Protein AF-A0A7C4RH72-F1 (afdb_monomer_lite)

Secondary structure (DSSP, 8-state):
--PPPGGGHHHHHHHHHHHHHHHHTT--GGGS--EE--HHHHHHHTT-TTEEEETTTTEEEE-TTSPPPHHHHTSHHHHHHHHHHHHHHHHHHHHHHTT-HHHHHHHHHHHHHHHHHHTTTGGG-SSTT---HHHHHHHTSTTHHHHHHHHHHHHHHHHHHHHH--TTTHHHHHHHHTT-TTS-HHHHHHHHHHHHHHS-HHHHHHHHHH-HHHHHHHHHHHHHHHHHHHTT---HHHHHHHHHHHHHHHHHHTTS-HHHHHHHHHHHHHHHHHHHHTSS----GGGTS----

Foldseek 3Di:
DDDDDPVCVVVQLQLLVQQLVCVLVVHDSVPTRKDAADPVVVVVCVPPPQKDADPVRRIIHGNLVDDDDPVLCPDPSVVSSVLLSLLVVLLVVLLVVLVPVVVLVVQLLQLLLLLQLVLVCLQQAQDVPHGPPVCVVVCPDPPNSVLSSVLSNVLSVVLCCLQPVCVPVCVVVVVVPPPDPPDDVVVSVVVNVCCVPPACSVVVSVVCSVVVLLSSLSSNLSSVVVSCVVSVNDDPSSNVSSSLSSLCSSQVSVVHDSVVSVVCLVCVQVVQCVSQVVDPTHGRCCSRSDGPD

Sequence (293 aa):
MQCIPEDLSDLVFEMLRTFVRDIEARKPPLKAGWVPLNEDYVKKLRSINFCEVDYENMNGRINYRSCMPEELLLTDEGRIFSEILRSIETVQQIEALKNNDHEYLEAVMAGLDEMFKNARLSFWEMKEGSIPEKLHNFVLRPRWNIIAEKISHSLILNLSKSIWSMDGILQKYEEAEANDKSIDFDLLRFVIHEIEESFQWRKIIGFFKSNKDLLEALGLAWYVNQKIIDKGIEYLGAKLLIFEAAMKVVAERNGETTDSLRDKLASLSENLDKLVFEEKWGVNWNDVFCLPY

pLDDT: mean 83.2, std 13.95, range [49.38, 97.44]

Structure (mmCIF, N/CA/C/O backbone):
data_AF-A0A7C4RH72-F1
#
_entry.id   AF-A0A7C4RH72-F1
#
loop_
_atom_site.group_PDB
_atom_site.id
_atom_site.type_symbol
_atom_site.label_atom_id
_atom_site.label_alt_id
_atom_site.label_comp_id
_atom_site.label_asym_id
_atom_site.label_entity_id
_atom_site.label_seq_id
_atom_site.pdbx_PDB_ins_code
_atom_site.Cartn_x
_atom_site.Cartn_y
_atom_site.Cartn_z
_atom_site.occupancy
_atom_site.B_iso_or_equiv
_atom_site.auth_seq_id
_atom_site.auth_comp_id
_atom_site.auth_asym_id
_atom_site.auth_atom_id
_atom_site.pdbx_PDB_model_num
ATOM 1 N N . MET A 1 1 ? -0.770 -6.712 -35.507 1.00 50.28 1 MET A N 1
ATOM 2 C CA . MET A 1 1 ? -0.055 -7.385 -34.405 1.00 50.28 1 MET A CA 1
ATOM 3 C C . MET A 1 1 ? 1.423 -7.374 -34.735 1.00 50.28 1 MET A C 1
ATOM 5 O O . MET A 1 1 ? 1.762 -7.736 -35.853 1.00 50.28 1 MET A O 1
ATOM 9 N N . GLN A 1 2 ? 2.266 -6.867 -33.834 1.00 60.69 2 GLN A N 1
ATOM 10 C CA . GLN A 1 2 ? 3.726 -6.939 -33.956 1.00 60.69 2 GLN A CA 1
ATOM 11 C C . GLN A 1 2 ? 4.211 -8.047 -33.016 1.00 60.69 2 GLN A C 1
ATOM 13 O O . GLN A 1 2 ? 4.046 -7.909 -31.807 1.00 60.69 2 GLN A O 1
ATOM 18 N N . CYS A 1 3 ? 4.759 -9.125 -33.574 1.00 64.19 3 CYS A N 1
ATOM 19 C CA . CYS A 1 3 ? 5.474 -10.163 -32.827 1.00 64.19 3 CYS A CA 1
ATOM 20 C C . CYS A 1 3 ? 6.924 -9.716 -32.602 1.00 64.19 3 CYS A C 1
ATOM 22 O O . CYS A 1 3 ? 7.444 -8.897 -33.372 1.00 64.19 3 CYS A O 1
ATOM 24 N N . ILE A 1 4 ? 7.592 -10.253 -31.580 1.00 73.56 4 ILE A N 1
ATOM 25 C CA . ILE A 1 4 ? 9.035 -10.033 -31.423 1.00 73.56 4 ILE A CA 1
ATOM 26 C C . ILE A 1 4 ? 9.772 -10.878 -32.468 1.00 73.56 4 ILE A C 1
ATOM 28 O O . ILE A 1 4 ? 9.504 -12.076 -32.562 1.00 73.56 4 ILE A O 1
ATOM 32 N N . PRO A 1 5 ? 10.721 -10.311 -33.225 1.00 79.38 5 PRO A N 1
ATOM 33 C CA . PRO A 1 5 ? 11.672 -11.117 -33.979 1.00 79.38 5 PRO A CA 1
ATOM 34 C C . PRO A 1 5 ? 12.457 -12.045 -33.038 1.00 79.38 5 PRO A C 1
ATOM 36 O O . PRO A 1 5 ? 12.965 -11.584 -32.017 1.00 79.38 5 PRO A O 1
ATOM 39 N N . GLU A 1 6 ? 12.569 -13.335 -33.374 1.00 78.94 6 GLU A N 1
ATOM 40 C CA . GLU A 1 6 ? 13.258 -14.337 -32.535 1.00 78.94 6 GLU A CA 1
ATOM 41 C C . GLU A 1 6 ? 14.704 -13.935 -32.202 1.00 78.94 6 GLU A C 1
ATOM 43 O O . GLU A 1 6 ? 15.195 -14.188 -31.106 1.00 78.94 6 GLU A O 1
ATOM 48 N N . ASP A 1 7 ? 15.378 -13.243 -33.123 1.00 83.50 7 ASP A N 1
ATOM 49 C CA . ASP A 1 7 ? 16.749 -12.759 -32.957 1.00 83.50 7 ASP A CA 1
ATOM 50 C C . ASP A 1 7 ? 16.880 -11.554 -32.008 1.00 83.50 7 ASP A C 1
ATOM 52 O O . ASP A 1 7 ? 17.994 -11.122 -31.711 1.00 83.50 7 ASP A O 1
ATOM 56 N N . LEU A 1 8 ? 15.760 -11.006 -31.526 1.00 87.81 8 LEU A N 1
ATOM 57 C CA . LEU A 1 8 ? 15.705 -9.903 -30.564 1.00 87.81 8 LEU A CA 1
ATOM 58 C C . LEU A 1 8 ? 15.107 -10.308 -29.215 1.00 87.81 8 LEU A C 1
ATOM 60 O O . LEU A 1 8 ? 15.129 -9.497 -28.288 1.00 87.81 8 LEU A O 1
ATOM 64 N N . SER A 1 9 ? 14.581 -11.528 -29.081 1.00 88.12 9 SER A N 1
ATOM 65 C CA . SER A 1 9 ? 13.893 -11.977 -27.867 1.00 88.12 9 SER A CA 1
ATOM 66 C C . SER A 1 9 ? 14.769 -11.863 -26.618 1.00 88.12 9 SER A C 1
ATOM 68 O O . SER A 1 9 ? 14.336 -11.273 -25.630 1.00 88.12 9 SER A O 1
ATOM 70 N N . ASP A 1 10 ? 16.019 -12.331 -26.679 1.00 90.81 10 ASP A N 1
ATOM 71 C CA . ASP A 1 10 ? 16.947 -12.269 -25.540 1.00 90.81 10 ASP A CA 1
ATOM 72 C C . ASP A 1 10 ? 17.223 -10.829 -25.097 1.00 90.81 10 ASP A C 1
ATOM 74 O O . ASP A 1 10 ? 17.187 -10.519 -23.905 1.00 90.81 10 ASP A O 1
ATOM 78 N N . LEU A 1 11 ? 17.431 -9.931 -26.061 1.00 93.69 11 LEU A N 1
ATOM 79 C CA . LEU A 1 11 ? 17.668 -8.516 -25.796 1.00 93.69 11 LEU A CA 1
ATOM 80 C C . LEU A 1 11 ? 16.434 -7.850 -25.175 1.00 93.69 11 LEU A C 1
ATOM 82 O O . LEU A 1 11 ? 16.550 -7.087 -24.219 1.00 93.69 11 LEU A O 1
ATOM 86 N N . VAL A 1 12 ? 15.241 -8.143 -25.695 1.00 92.88 12 VAL A N 1
ATOM 87 C CA . VAL A 1 12 ? 13.981 -7.616 -25.154 1.00 92.88 12 VAL A CA 1
ATOM 88 C C . VAL A 1 12 ? 13.768 -8.096 -23.717 1.00 92.88 12 VAL A C 1
ATOM 90 O O . VAL A 1 12 ? 13.422 -7.289 -22.851 1.00 92.88 12 VAL A O 1
ATOM 93 N N . PHE A 1 13 ? 14.031 -9.372 -23.423 1.00 94.19 13 PHE A N 1
ATOM 94 C CA . PHE A 1 13 ? 13.965 -9.889 -22.055 1.00 94.19 13 PHE A CA 1
ATOM 95 C C . PHE A 1 13 ? 15.018 -9.254 -21.141 1.00 94.19 13 PHE A C 1
ATOM 97 O O . PHE A 1 13 ? 14.711 -8.930 -19.993 1.00 94.19 13 PHE A O 1
ATOM 104 N N . GLU A 1 14 ? 16.234 -9.007 -21.630 1.00 95.38 14 GLU A N 1
ATOM 105 C CA . GLU A 1 14 ? 17.259 -8.276 -20.879 1.00 95.38 14 GLU A CA 1
ATOM 106 C C . GLU A 1 14 ? 16.813 -6.846 -20.541 1.00 95.38 14 GLU A C 1
ATOM 108 O O . GLU A 1 14 ? 16.975 -6.405 -19.398 1.00 95.38 14 GLU A O 1
ATOM 113 N N . MET A 1 15 ? 16.199 -6.135 -21.491 1.00 95.88 15 MET A N 1
ATOM 114 C CA . MET A 1 15 ? 15.658 -4.791 -21.267 1.00 95.88 15 MET A CA 1
ATOM 115 C C . MET A 1 15 ? 14.529 -4.791 -20.233 1.00 95.88 15 MET A C 1
ATOM 117 O O . MET A 1 15 ? 14.518 -3.936 -19.345 1.00 95.88 15 MET A O 1
ATOM 121 N N . LEU A 1 16 ? 13.608 -5.760 -20.303 1.00 95.69 16 LEU A N 1
ATOM 122 C CA . LEU A 1 16 ? 12.537 -5.924 -19.314 1.00 95.69 16 LEU A CA 1
ATOM 123 C C . LEU A 1 16 ? 13.106 -6.161 -17.912 1.00 95.69 16 LEU A C 1
ATOM 125 O O . LEU A 1 16 ? 12.785 -5.420 -16.981 1.00 95.69 16 LEU A O 1
ATOM 129 N N . ARG A 1 17 ? 14.007 -7.141 -17.763 1.00 96.12 17 ARG A N 1
ATOM 130 C CA . ARG A 1 17 ? 14.652 -7.462 -16.478 1.00 96.12 17 ARG A CA 1
ATOM 131 C C . ARG A 1 17 ? 15.454 -6.281 -15.933 1.00 96.12 17 ARG A C 1
ATOM 133 O O . ARG A 1 17 ? 15.407 -6.005 -14.736 1.00 96.12 17 ARG A O 1
ATOM 140 N N . THR A 1 18 ? 16.166 -5.562 -16.800 1.00 97.25 18 THR A N 1
ATOM 141 C CA . THR A 1 18 ? 16.925 -4.366 -16.410 1.00 97.25 18 THR A CA 1
ATOM 142 C C . THR A 1 18 ? 16.002 -3.263 -15.912 1.00 97.25 18 THR A C 1
ATOM 144 O O . THR A 1 18 ? 16.318 -2.642 -14.898 1.00 97.25 18 THR A O 1
ATOM 147 N N . PHE A 1 19 ? 14.852 -3.045 -16.558 1.00 96.69 19 PHE A N 1
ATOM 148 C CA . PHE A 1 19 ? 13.872 -2.069 -16.086 1.00 96.69 19 PHE A CA 1
ATOM 149 C C . PHE A 1 19 ? 13.350 -2.439 -14.697 1.00 96.69 19 PHE A C 1
ATOM 151 O O . PHE A 1 19 ? 13.407 -1.607 -13.797 1.00 96.69 19 PHE A O 1
ATOM 158 N N . VAL A 1 20 ? 12.919 -3.690 -14.500 1.00 96.38 20 VAL A N 1
ATOM 159 C CA . VAL A 1 20 ? 12.435 -4.187 -13.199 1.00 96.38 20 VAL A CA 1
ATOM 160 C C . VAL A 1 20 ? 13.486 -3.957 -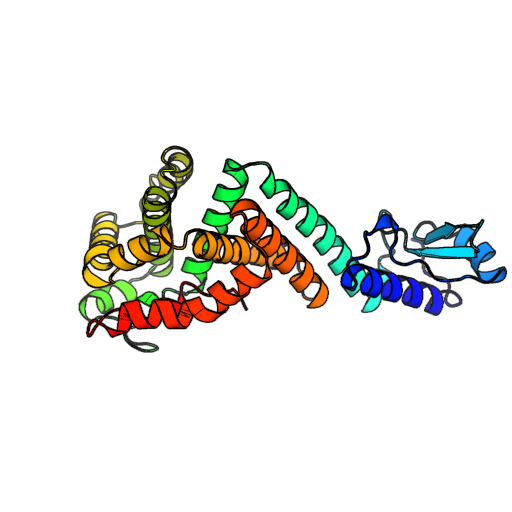12.110 1.00 96.38 20 VAL A C 1
ATOM 162 O O . VAL A 1 20 ? 13.212 -3.261 -11.135 1.00 96.38 20 VAL A O 1
ATOM 165 N N . ARG A 1 21 ? 14.719 -4.433 -12.326 1.00 96.69 21 ARG A N 1
ATOM 166 C CA . ARG A 1 21 ? 15.832 -4.275 -11.376 1.00 96.69 21 ARG A CA 1
ATOM 167 C C . ARG A 1 21 ? 16.114 -2.811 -11.041 1.00 96.69 21 ARG A C 1
ATOM 169 O O . ARG A 1 21 ? 16.401 -2.476 -9.896 1.00 96.69 21 ARG A O 1
ATOM 176 N N . ASP A 1 22 ? 16.081 -1.935 -12.039 1.00 97.31 22 ASP A N 1
ATOM 177 C CA . ASP A 1 22 ? 16.341 -0.510 -11.848 1.00 97.31 22 ASP A CA 1
ATOM 178 C C . ASP A 1 22 ? 15.256 0.169 -11.004 1.00 97.31 22 ASP A C 1
ATOM 180 O O . ASP A 1 22 ? 15.583 0.989 -10.141 1.00 97.31 22 ASP A O 1
ATOM 184 N N . ILE A 1 23 ? 13.986 -0.177 -11.226 1.00 96.38 23 ILE A N 1
ATOM 185 C CA . ILE A 1 23 ? 12.867 0.333 -10.426 1.00 96.38 23 ILE A CA 1
ATOM 186 C C . ILE A 1 23 ? 12.954 -0.175 -8.983 1.00 96.38 23 ILE A C 1
ATOM 188 O O . ILE A 1 23 ? 12.805 0.617 -8.055 1.00 96.38 23 ILE A O 1
ATOM 192 N N . GLU A 1 24 ? 13.262 -1.456 -8.775 1.00 93.00 24 GLU A N 1
ATOM 193 C CA . GLU A 1 24 ? 13.483 -2.023 -7.436 1.00 93.00 24 GLU A CA 1
ATOM 194 C C . GLU A 1 24 ? 14.666 -1.363 -6.715 1.00 93.00 24 GLU A C 1
ATOM 196 O O . GLU A 1 24 ? 14.620 -1.124 -5.510 1.00 93.00 24 GLU A O 1
ATOM 201 N N . ALA A 1 25 ? 15.693 -0.955 -7.465 1.00 93.06 25 ALA A N 1
ATOM 202 C CA . ALA A 1 25 ? 16.797 -0.132 -6.973 1.00 93.06 25 ALA A CA 1
ATOM 203 C C . ALA A 1 25 ? 16.429 1.358 -6.790 1.00 93.06 25 ALA A C 1
ATOM 205 O O . ALA A 1 25 ? 17.314 2.202 -6.623 1.00 93.06 25 ALA A O 1
ATOM 206 N N . ARG A 1 26 ? 15.133 1.698 -6.821 1.00 90.88 26 ARG A N 1
ATOM 207 C CA . ARG A 1 26 ? 14.564 3.042 -6.633 1.00 90.88 26 ARG A CA 1
ATOM 208 C C . ARG A 1 26 ? 14.998 4.070 -7.678 1.00 90.88 26 ARG A C 1
ATOM 210 O O . ARG A 1 26 ? 14.942 5.278 -7.426 1.00 90.88 26 ARG A O 1
ATOM 217 N N . LYS A 1 27 ? 15.418 3.638 -8.872 1.00 94.62 27 LYS A N 1
ATOM 218 C CA . LYS A 1 27 ? 15.625 4.579 -9.979 1.00 94.62 27 LYS A CA 1
ATOM 219 C C . LYS A 1 27 ? 14.267 5.078 -10.483 1.00 94.62 27 LYS A C 1
ATOM 221 O O . LYS A 1 27 ? 13.320 4.301 -10.576 1.00 94.62 27 LYS A O 1
ATOM 226 N N . PRO A 1 28 ? 14.152 6.363 -10.862 1.00 91.75 28 PRO A N 1
ATOM 227 C CA . PRO A 1 28 ? 12.924 6.861 -11.463 1.00 91.75 28 PRO A CA 1
ATOM 228 C C . PRO A 1 28 ? 12.686 6.183 -12.827 1.00 91.75 28 PRO A C 1
ATOM 230 O O . PRO A 1 28 ? 13.662 5.954 -13.549 1.00 91.75 28 PRO A O 1
ATOM 233 N N . PRO A 1 29 ? 11.425 5.962 -13.252 1.00 92.12 29 PRO A N 1
ATOM 234 C CA . PRO A 1 29 ? 11.106 5.274 -14.511 1.00 92.12 29 PRO A CA 1
ATOM 235 C C . PRO A 1 29 ? 11.797 5.862 -15.745 1.00 92.12 29 PRO A C 1
ATOM 237 O O . PRO A 1 29 ? 12.254 5.138 -16.622 1.00 92.12 29 PRO A O 1
ATOM 240 N N . LEU A 1 30 ? 11.973 7.186 -15.774 1.00 92.12 30 LEU A N 1
ATOM 241 C CA . LEU A 1 30 ? 12.672 7.886 -16.855 1.00 92.12 30 LEU A CA 1
ATOM 242 C C . LEU A 1 30 ? 14.148 7.482 -17.005 1.00 92.12 30 LEU A C 1
ATOM 244 O O . LEU A 1 30 ? 14.697 7.634 -18.094 1.00 92.12 30 LEU A O 1
ATOM 248 N N . LYS A 1 31 ? 14.785 6.960 -15.953 1.00 92.50 31 LYS A N 1
ATOM 249 C CA . LYS A 1 31 ? 16.193 6.528 -15.943 1.00 92.50 31 LYS A CA 1
ATOM 250 C C . LYS A 1 31 ? 16.364 5.005 -15.902 1.00 92.50 31 LYS A C 1
ATOM 252 O O . LYS A 1 31 ? 17.501 4.546 -15.872 1.00 92.50 31 LYS A O 1
ATOM 257 N N . ALA A 1 32 ? 15.275 4.242 -15.865 1.00 94.69 32 ALA A N 1
ATOM 258 C CA . ALA A 1 32 ? 15.306 2.791 -15.732 1.00 94.69 32 ALA A CA 1
ATOM 259 C C . ALA A 1 32 ? 15.342 2.084 -17.096 1.00 94.69 32 ALA A C 1
ATOM 261 O O . ALA A 1 32 ? 14.799 2.591 -18.084 1.00 94.69 32 ALA A O 1
ATOM 262 N N . GLY A 1 33 ? 15.943 0.892 -17.121 1.00 94.38 33 GLY A N 1
ATOM 263 C CA . GLY A 1 33 ? 15.794 -0.076 -18.212 1.00 94.38 33 GLY A CA 1
ATOM 264 C C . GLY A 1 33 ? 16.737 0.092 -19.396 1.00 94.38 33 GLY A C 1
ATOM 265 O O . GLY A 1 33 ? 16.555 -0.598 -20.393 1.00 94.38 33 GLY A O 1
ATOM 266 N N . TRP A 1 34 ? 17.718 0.990 -19.309 1.00 95.94 34 TRP A N 1
ATOM 267 C CA . TRP A 1 34 ? 18.676 1.230 -20.388 1.00 95.94 34 TRP A CA 1
ATOM 268 C C . TRP A 1 34 ? 19.738 0.126 -20.454 1.00 95.94 34 TRP A C 1
ATOM 270 O O . TRP A 1 34 ? 20.468 -0.098 -19.489 1.00 95.94 34 TRP A O 1
ATOM 280 N N . VAL A 1 35 ? 19.833 -0.528 -21.612 1.00 96.12 35 VAL A N 1
ATOM 281 C CA . VAL A 1 35 ? 20.780 -1.607 -21.923 1.00 96.12 35 VAL A CA 1
ATOM 282 C C . VAL A 1 35 ? 21.671 -1.185 -23.101 1.00 96.12 35 VAL A C 1
ATOM 284 O O . VAL A 1 35 ? 21.137 -0.670 -24.088 1.00 96.12 35 VAL A O 1
ATOM 287 N N . PRO A 1 36 ? 22.998 -1.401 -23.039 1.00 94.94 36 PRO A N 1
ATOM 288 C CA . PRO A 1 36 ? 23.904 -1.136 -24.156 1.00 94.94 36 PRO A CA 1
ATOM 289 C C . PRO A 1 36 ? 23.570 -1.949 -25.408 1.00 94.94 36 PRO A C 1
ATOM 291 O O . PRO A 1 36 ? 23.288 -3.143 -25.335 1.00 94.94 36 PRO A O 1
ATOM 294 N N . LEU A 1 37 ? 23.657 -1.310 -26.572 1.00 93.00 37 LEU A N 1
ATOM 295 C CA . LEU A 1 37 ? 23.366 -1.899 -27.875 1.00 93.00 37 LEU A CA 1
ATOM 296 C C . LEU A 1 37 ? 24.596 -1.918 -28.779 1.00 93.00 37 LEU A C 1
ATOM 298 O O . LEU A 1 37 ? 25.437 -1.021 -28.756 1.00 93.00 37 LEU A O 1
ATOM 302 N N . ASN A 1 38 ? 24.650 -2.918 -29.658 1.00 90.56 38 ASN A N 1
ATOM 303 C CA . ASN A 1 38 ? 25.539 -2.904 -30.816 1.00 90.56 38 ASN A CA 1
ATOM 304 C C . ASN A 1 38 ? 24.836 -2.265 -32.035 1.00 90.56 38 ASN A C 1
ATOM 306 O O . ASN A 1 38 ? 23.622 -2.045 -32.037 1.00 90.56 38 ASN A O 1
ATOM 310 N N . GLU A 1 39 ? 25.596 -1.981 -33.096 1.00 87.31 39 GLU A N 1
ATOM 311 C CA . GLU A 1 39 ? 25.058 -1.345 -34.310 1.00 87.31 39 GLU A CA 1
ATOM 312 C C . GLU A 1 39 ? 23.950 -2.156 -35.003 1.00 87.31 39 GLU A C 1
ATOM 314 O O . GLU A 1 39 ? 23.076 -1.572 -35.648 1.00 87.31 39 GLU A O 1
ATOM 319 N N . ASP A 1 40 ? 23.979 -3.487 -34.891 1.00 88.75 40 ASP A N 1
ATOM 320 C CA . ASP A 1 40 ? 22.970 -4.366 -35.490 1.00 88.75 40 ASP A CA 1
ATOM 321 C C . ASP A 1 40 ? 21.626 -4.233 -34.757 1.00 88.75 40 ASP A C 1
ATOM 323 O O . ASP A 1 40 ? 20.591 -3.979 -35.376 1.00 88.75 40 ASP A O 1
ATOM 327 N N . TYR A 1 41 ? 21.648 -4.272 -33.424 1.00 89.69 41 TYR A N 1
ATOM 328 C CA . TYR A 1 41 ? 20.460 -4.093 -32.596 1.00 89.69 41 TYR A CA 1
ATOM 329 C C . TYR A 1 41 ? 19.852 -2.699 -32.728 1.00 89.69 41 TYR A C 1
ATOM 331 O O . TYR A 1 41 ? 18.632 -2.588 -32.819 1.00 89.69 41 TYR A O 1
ATOM 339 N N . VAL A 1 42 ? 20.660 -1.638 -32.832 1.00 87.69 42 VAL A N 1
ATOM 340 C CA . VAL A 1 42 ? 20.143 -0.278 -33.082 1.00 87.69 42 VAL A CA 1
ATOM 341 C C . VAL A 1 42 ? 19.337 -0.221 -34.384 1.00 87.69 42 VAL A C 1
ATOM 343 O O . VAL A 1 42 ? 18.249 0.359 -34.421 1.00 87.69 42 VAL A O 1
ATOM 346 N N . LYS A 1 43 ? 19.831 -0.852 -35.458 1.00 85.81 43 LYS A N 1
ATOM 347 C CA . LYS A 1 43 ? 19.121 -0.897 -36.746 1.00 85.81 43 LYS A CA 1
ATOM 348 C C . LYS A 1 43 ? 17.814 -1.680 -36.645 1.00 85.81 43 LYS A C 1
ATOM 350 O O . LYS A 1 43 ? 16.808 -1.231 -37.191 1.00 85.81 43 LYS A O 1
ATOM 355 N N . LYS A 1 44 ? 17.822 -2.813 -35.941 1.00 86.19 44 LYS A N 1
ATOM 356 C CA . LYS A 1 44 ? 16.660 -3.701 -35.786 1.00 86.19 44 LYS A CA 1
ATOM 357 C C . LYS A 1 44 ? 15.573 -3.117 -34.874 1.00 86.19 44 LYS A C 1
ATOM 359 O O . LYS A 1 44 ? 14.390 -3.170 -35.208 1.00 86.19 44 LYS A O 1
ATOM 364 N N . LEU A 1 45 ? 15.958 -2.489 -33.764 1.00 86.88 45 LEU A N 1
ATOM 365 C CA . LEU A 1 45 ? 15.026 -1.865 -32.818 1.00 86.88 45 LEU A CA 1
ATOM 366 C C . LEU A 1 45 ? 14.339 -0.621 -33.390 1.00 86.88 45 LEU A C 1
ATOM 368 O O . LEU A 1 45 ? 13.240 -0.285 -32.960 1.00 86.88 45 LEU A O 1
ATOM 372 N N . ARG A 1 46 ? 14.919 0.027 -34.411 1.00 80.75 46 ARG A N 1
ATOM 373 C CA . ARG A 1 46 ? 14.316 1.192 -35.083 1.00 80.75 46 ARG A CA 1
ATOM 374 C C . ARG A 1 46 ? 12.911 0.918 -35.637 1.00 80.75 46 ARG A C 1
ATOM 376 O O . ARG A 1 46 ? 12.113 1.844 -35.745 1.00 80.75 46 ARG A O 1
ATOM 383 N N . SER A 1 47 ? 12.613 -0.327 -36.008 1.00 81.00 47 SER A N 1
ATOM 384 C CA . SER A 1 47 ? 11.297 -0.742 -36.517 1.00 81.00 47 SER A CA 1
ATOM 385 C C . SER A 1 47 ? 10.310 -1.207 -35.437 1.00 81.00 47 SER A C 1
ATOM 387 O O . SER A 1 47 ? 9.187 -1.592 -35.769 1.00 81.00 47 SER A O 1
ATOM 389 N N . ILE A 1 48 ? 10.704 -1.189 -34.160 1.00 84.94 48 ILE A N 1
ATOM 390 C CA . ILE A 1 48 ? 9.923 -1.736 -33.049 1.00 84.94 48 ILE A CA 1
ATOM 391 C C . ILE A 1 48 ? 9.360 -0.599 -32.199 1.00 84.94 48 ILE A C 1
ATOM 393 O O . ILE A 1 48 ? 10.086 0.122 -31.523 1.00 84.94 48 ILE A O 1
ATOM 397 N N . ASN A 1 49 ? 8.034 -0.463 -32.206 1.00 84.12 49 ASN A N 1
ATOM 398 C CA . ASN A 1 49 ? 7.350 0.682 -31.598 1.00 84.12 49 ASN A CA 1
ATOM 399 C C . ASN A 1 49 ? 7.324 0.656 -30.063 1.00 84.12 49 ASN A C 1
ATOM 401 O O . ASN A 1 49 ? 7.095 1.693 -29.441 1.00 84.12 49 ASN A O 1
ATOM 405 N N . PHE A 1 50 ? 7.536 -0.513 -29.454 1.00 87.38 50 PHE A N 1
ATOM 406 C CA . PHE A 1 50 ? 7.553 -0.664 -27.999 1.00 87.38 50 PHE A CA 1
ATOM 407 C C . PHE A 1 50 ? 8.954 -0.536 -27.387 1.00 87.38 50 PHE A C 1
ATOM 409 O O . PHE A 1 50 ? 9.122 -0.709 -26.182 1.00 87.38 50 PHE A O 1
ATOM 416 N N . CYS A 1 51 ? 9.959 -0.197 -28.195 1.00 90.50 51 CYS A N 1
ATOM 417 C CA . CYS A 1 51 ? 11.317 0.073 -27.743 1.00 90.50 51 CYS A CA 1
ATOM 418 C C . CYS A 1 51 ? 11.664 1.551 -27.940 1.00 90.50 51 CYS A C 1
ATOM 420 O O . CYS A 1 51 ? 11.192 2.213 -28.862 1.00 90.50 51 CYS A O 1
ATOM 422 N N . GLU A 1 52 ? 12.512 2.067 -27.061 1.00 92.50 52 GLU A N 1
ATOM 423 C CA . GLU A 1 52 ? 13.120 3.389 -27.166 1.00 92.50 52 GLU A CA 1
ATOM 424 C C . GLU A 1 52 ? 14.630 3.213 -27.321 1.00 92.50 52 GLU A C 1
ATOM 426 O O . GLU A 1 52 ? 15.229 2.375 -26.644 1.00 92.50 52 GLU A O 1
ATOM 431 N N . VAL A 1 53 ? 15.239 3.990 -28.218 1.00 92.50 53 VAL A N 1
ATOM 432 C CA . VAL A 1 53 ? 16.676 3.935 -28.500 1.00 92.50 53 VAL A CA 1
ATOM 433 C C . VAL A 1 53 ? 17.279 5.318 -28.302 1.00 92.50 53 VAL A C 1
ATOM 435 O O . VAL A 1 53 ? 16.838 6.291 -28.914 1.00 92.50 53 VAL A O 1
ATOM 438 N N . ASP A 1 54 ? 18.308 5.381 -27.468 1.00 91.81 54 ASP A N 1
ATOM 439 C CA . ASP A 1 54 ? 19.209 6.516 -27.344 1.00 91.81 54 ASP A CA 1
ATOM 440 C C . ASP A 1 54 ? 20.383 6.305 -28.309 1.00 91.81 54 ASP A C 1
ATOM 442 O O . ASP A 1 54 ? 21.293 5.511 -28.056 1.00 91.81 54 ASP A O 1
ATOM 446 N N . TYR A 1 55 ? 20.331 7.001 -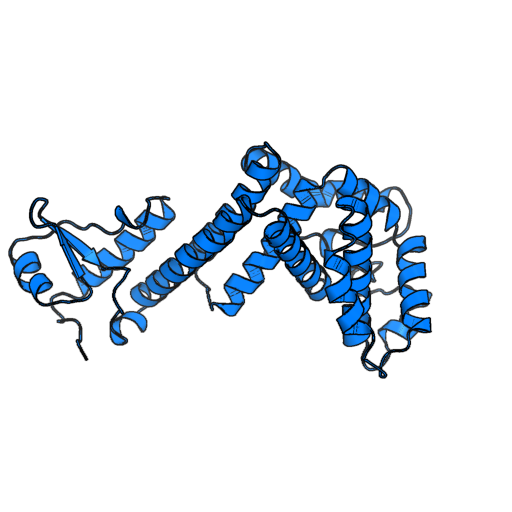29.445 1.00 89.00 55 TYR A N 1
ATOM 447 C CA . TYR A 1 55 ? 21.333 6.891 -30.506 1.00 89.00 55 TYR A CA 1
ATOM 448 C C . TYR A 1 55 ? 22.673 7.535 -30.142 1.00 89.00 55 TYR A C 1
ATOM 450 O O . TYR A 1 55 ? 23.685 7.176 -30.735 1.00 89.00 55 TYR A O 1
ATOM 458 N N . GLU A 1 56 ? 22.693 8.481 -29.200 1.00 89.69 56 GLU A N 1
ATOM 459 C CA . GLU A 1 56 ? 23.928 9.156 -28.793 1.00 89.69 56 GLU A CA 1
ATOM 460 C C . GLU A 1 56 ? 24.758 8.242 -27.892 1.00 89.69 56 GLU A C 1
ATOM 462 O O . GLU A 1 56 ? 25.968 8.117 -28.075 1.00 89.69 56 GLU A O 1
ATOM 467 N N . ASN A 1 57 ? 24.095 7.555 -26.958 1.00 91.31 57 ASN A N 1
ATOM 468 C CA . ASN A 1 57 ? 24.749 6.664 -25.999 1.00 91.31 57 ASN A CA 1
ATOM 469 C C . ASN A 1 57 ? 24.705 5.183 -26.399 1.00 91.31 57 ASN A C 1
ATOM 471 O O . ASN A 1 57 ? 25.183 4.340 -25.642 1.00 91.31 57 ASN A O 1
ATOM 475 N N . MET A 1 58 ? 24.142 4.863 -27.570 1.00 92.38 58 MET A N 1
ATOM 476 C CA . MET A 1 58 ? 23.977 3.496 -28.078 1.00 92.38 58 MET A CA 1
ATOM 477 C C . MET A 1 58 ? 23.275 2.578 -27.068 1.00 92.38 58 MET A C 1
ATOM 479 O O . MET A 1 58 ? 23.696 1.447 -26.847 1.00 92.38 58 MET A O 1
ATOM 483 N N . ASN A 1 59 ? 22.196 3.063 -26.450 1.00 94.94 59 ASN A N 1
ATOM 484 C CA . ASN A 1 59 ? 21.411 2.307 -25.473 1.00 94.94 59 ASN A CA 1
ATOM 485 C C . ASN A 1 59 ? 19.979 2.096 -25.964 1.00 94.94 59 ASN A C 1
ATOM 487 O O . ASN A 1 59 ? 19.434 2.907 -26.709 1.00 94.94 59 ASN A O 1
ATOM 491 N N . GLY A 1 60 ? 19.342 1.026 -25.501 1.00 93.44 60 GLY A N 1
ATOM 492 C CA . GLY A 1 60 ? 17.934 0.749 -25.751 1.00 93.44 60 GLY A CA 1
ATOM 493 C C . GLY A 1 60 ? 17.203 0.371 -24.479 1.00 93.44 60 GLY A C 1
ATOM 494 O O . GLY A 1 60 ? 17.805 -0.125 -23.529 1.00 93.44 60 GLY A O 1
ATOM 495 N N . ARG A 1 61 ? 15.895 0.594 -24.465 1.00 94.06 61 ARG A N 1
ATOM 496 C CA . ARG A 1 61 ? 15.009 0.109 -23.410 1.00 94.06 61 ARG A CA 1
ATOM 497 C C . ARG A 1 61 ? 13.630 -0.209 -23.956 1.00 94.06 61 ARG A C 1
ATOM 499 O O . ARG A 1 61 ? 13.269 0.201 -25.059 1.00 94.06 61 ARG A O 1
ATOM 506 N N . ILE A 1 62 ? 12.816 -0.852 -23.130 1.00 92.88 62 ILE A N 1
ATOM 507 C CA . ILE A 1 62 ? 11.376 -0.913 -23.362 1.00 92.88 62 ILE A CA 1
ATOM 508 C C . ILE A 1 62 ? 10.767 0.468 -23.124 1.00 92.88 62 ILE A C 1
ATOM 510 O O . ILE A 1 62 ? 10.991 1.102 -22.089 1.00 92.88 62 ILE A O 1
ATOM 514 N N . ASN A 1 63 ? 9.966 0.929 -24.079 1.00 90.19 63 ASN A N 1
ATOM 515 C CA . ASN A 1 63 ? 9.145 2.110 -23.911 1.00 90.19 63 ASN A CA 1
ATOM 516 C C . ASN A 1 63 ? 7.966 1.761 -22.997 1.00 90.19 63 ASN A C 1
ATOM 518 O O . ASN A 1 63 ? 6.917 1.297 -23.440 1.00 90.19 63 ASN A O 1
ATOM 522 N N . TYR A 1 64 ? 8.131 2.034 -21.710 1.00 85.44 64 TYR A N 1
ATOM 523 C CA . TYR A 1 64 ? 7.139 1.747 -20.676 1.00 85.44 64 TYR A CA 1
ATOM 524 C C . TYR A 1 64 ? 5.818 2.532 -20.808 1.00 85.44 64 TYR A C 1
ATOM 526 O O . TYR A 1 64 ? 4.888 2.289 -20.046 1.00 85.44 64 TYR A O 1
ATOM 534 N N . ARG A 1 65 ? 5.723 3.487 -21.746 1.00 86.25 65 ARG A N 1
ATOM 535 C CA . ARG A 1 65 ? 4.481 4.213 -22.075 1.00 86.25 65 ARG A CA 1
ATOM 536 C C . ARG A 1 65 ? 3.740 3.621 -23.272 1.00 86.25 65 ARG A C 1
ATOM 538 O O . ARG A 1 65 ? 2.646 4.073 -23.596 1.00 86.25 65 ARG A O 1
ATOM 545 N N . SER A 1 66 ? 4.361 2.679 -23.973 1.00 84.31 66 SER A N 1
ATOM 546 C CA . SER A 1 66 ? 3.772 2.013 -25.129 1.00 84.31 66 SER A CA 1
ATOM 547 C C . SER A 1 66 ? 2.992 0.769 -24.706 1.00 84.31 66 SER A C 1
ATOM 549 O O . SER A 1 66 ? 3.274 0.163 -23.672 1.00 84.31 66 SER A O 1
ATOM 551 N N . CYS A 1 67 ? 2.013 0.370 -25.517 1.00 81.56 67 CYS A N 1
ATOM 552 C CA . CYS A 1 67 ? 1.347 -0.912 -25.333 1.00 81.56 67 CYS A CA 1
ATOM 553 C C . CYS A 1 67 ? 2.315 -2.042 -25.699 1.00 81.56 67 CYS A C 1
ATOM 555 O O . CYS A 1 67 ? 2.767 -2.131 -26.843 1.00 81.56 67 CYS A O 1
ATOM 557 N N . MET A 1 68 ? 2.604 -2.908 -24.731 1.00 84.88 68 MET A N 1
ATOM 558 C CA . MET A 1 68 ? 3.405 -4.106 -24.960 1.00 84.88 68 MET A CA 1
ATOM 559 C C . MET A 1 68 ? 2.635 -5.112 -25.829 1.00 84.88 68 MET A C 1
ATOM 561 O O . MET A 1 68 ? 1.421 -5.251 -25.661 1.00 84.88 68 MET A O 1
ATOM 565 N N . PRO A 1 69 ? 3.311 -5.835 -26.739 1.00 86.44 69 PRO A N 1
ATOM 566 C CA . PRO A 1 69 ? 2.708 -6.959 -27.449 1.00 86.44 69 PRO A CA 1
ATOM 567 C C . PRO A 1 69 ? 2.149 -8.017 -26.489 1.00 86.44 69 PRO A C 1
ATOM 569 O O . PRO A 1 69 ? 2.794 -8.348 -25.496 1.00 86.44 69 PRO A O 1
ATOM 572 N N . GLU A 1 70 ? 0.989 -8.595 -26.811 1.00 85.69 70 GLU A N 1
ATOM 573 C CA . GLU A 1 70 ? 0.353 -9.635 -25.982 1.00 85.69 70 GLU A CA 1
ATOM 574 C C . GLU A 1 70 ? 1.270 -10.844 -25.756 1.00 85.69 70 GLU A C 1
ATOM 576 O O . GLU A 1 70 ? 1.360 -11.340 -24.639 1.00 85.69 70 GLU A O 1
ATOM 581 N N . GLU A 1 71 ? 2.021 -11.265 -26.777 1.00 86.69 71 GLU A N 1
ATOM 582 C CA . GLU A 1 71 ? 2.987 -12.370 -26.676 1.00 86.69 71 GLU A CA 1
ATOM 583 C C . GLU A 1 71 ? 4.047 -12.130 -25.596 1.00 86.69 71 GLU A C 1
ATOM 585 O O . GLU A 1 71 ? 4.441 -13.065 -24.906 1.00 86.69 71 GLU A O 1
ATOM 590 N N . LEU A 1 72 ? 4.472 -10.875 -25.409 1.00 86.56 72 LEU A N 1
ATOM 591 C CA . LEU A 1 72 ? 5.406 -10.507 -24.347 1.00 86.56 72 LEU A CA 1
ATOM 592 C C . LEU A 1 72 ? 4.751 -10.574 -22.976 1.00 86.56 72 LEU A C 1
ATOM 594 O O . LEU A 1 72 ? 5.372 -11.035 -22.028 1.00 86.56 72 LEU A O 1
ATOM 598 N N . LEU A 1 73 ? 3.495 -10.144 -22.866 1.00 87.31 73 LEU A N 1
ATOM 599 C CA . LEU A 1 73 ? 2.748 -10.188 -21.607 1.00 87.31 73 LEU A CA 1
ATOM 600 C C . LEU A 1 73 ? 2.470 -11.622 -21.130 1.00 87.31 73 LEU A C 1
ATOM 602 O O . LEU A 1 73 ? 2.239 -11.824 -19.941 1.00 87.31 73 LEU A O 1
ATOM 606 N N . LEU A 1 74 ? 2.511 -12.604 -22.036 1.00 88.94 74 LEU A N 1
ATOM 607 C CA . LEU A 1 74 ? 2.382 -14.026 -21.710 1.00 88.94 74 LEU A CA 1
ATOM 608 C C . LEU A 1 74 ? 3.675 -14.650 -21.157 1.00 88.94 74 LEU A C 1
ATOM 610 O O . LEU A 1 74 ? 3.630 -15.785 -20.684 1.00 88.94 74 LEU A O 1
ATOM 614 N N . THR A 1 75 ? 4.811 -13.946 -21.200 1.00 92.19 75 THR A N 1
ATOM 615 C CA . THR A 1 75 ? 6.060 -14.410 -20.575 1.00 92.19 75 THR A CA 1
ATOM 616 C C . THR A 1 75 ? 6.162 -13.947 -19.124 1.00 92.19 75 THR A C 1
ATOM 618 O O . THR A 1 75 ? 5.535 -12.964 -18.722 1.00 92.19 75 THR A O 1
ATOM 621 N N . ASP A 1 76 ? 6.988 -14.624 -18.322 1.00 92.75 76 ASP A N 1
ATOM 622 C CA . ASP A 1 76 ? 7.211 -14.225 -16.929 1.00 92.75 76 ASP A CA 1
ATOM 623 C C . ASP A 1 76 ? 7.834 -12.824 -16.824 1.00 92.75 76 ASP A C 1
ATOM 625 O O . ASP A 1 76 ? 7.384 -12.014 -16.014 1.00 92.75 76 ASP A O 1
ATOM 629 N N . GLU A 1 77 ? 8.815 -12.487 -17.669 1.00 94.12 77 GLU A N 1
ATOM 630 C CA . GLU A 1 77 ? 9.429 -11.155 -17.696 1.00 94.12 77 GLU A CA 1
ATOM 631 C C . GLU A 1 77 ? 8.423 -10.061 -18.045 1.00 94.12 77 GLU A C 1
ATOM 633 O O . GLU A 1 77 ? 8.418 -9.007 -17.405 1.00 94.12 77 GLU A O 1
ATOM 638 N N . GLY A 1 78 ? 7.576 -10.289 -19.053 1.00 93.38 78 GLY A N 1
ATOM 639 C CA . GLY A 1 78 ? 6.568 -9.312 -19.451 1.00 93.38 78 GLY A CA 1
ATOM 640 C C . GLY A 1 78 ? 5.461 -9.166 -18.412 1.00 93.38 78 GLY A C 1
ATOM 641 O O . GLY A 1 78 ? 5.036 -8.040 -18.141 1.00 93.38 78 GLY A O 1
ATOM 642 N N . ARG A 1 79 ? 5.055 -10.264 -17.760 1.00 93.75 79 ARG A N 1
ATOM 643 C CA . ARG A 1 79 ? 4.113 -10.241 -16.633 1.00 93.75 79 ARG A CA 1
ATOM 644 C C . ARG A 1 79 ? 4.661 -9.426 -15.460 1.00 93.75 79 ARG A C 1
ATOM 646 O O . ARG A 1 79 ? 3.998 -8.489 -15.016 1.00 93.75 79 ARG A O 1
ATOM 653 N N . ILE A 1 80 ? 5.887 -9.714 -15.012 1.00 95.81 80 ILE A N 1
ATOM 654 C CA . ILE A 1 80 ? 6.543 -8.980 -13.916 1.00 95.81 80 ILE A CA 1
ATOM 655 C C . ILE A 1 80 ? 6.701 -7.500 -14.277 1.00 95.81 80 ILE A C 1
ATOM 657 O O . ILE A 1 80 ? 6.367 -6.625 -13.478 1.00 95.81 80 ILE A O 1
ATOM 661 N N . PHE A 1 81 ? 7.157 -7.195 -15.493 1.00 95.25 81 PHE A N 1
ATOM 662 C CA . PHE A 1 81 ? 7.263 -5.818 -15.972 1.00 95.25 81 PHE A CA 1
ATOM 663 C C . PHE A 1 81 ? 5.909 -5.095 -15.936 1.00 95.25 81 PHE A C 1
ATOM 665 O O . PHE A 1 81 ? 5.822 -3.978 -15.429 1.00 95.25 81 PHE A O 1
ATOM 672 N N . SER A 1 82 ? 4.835 -5.735 -16.408 1.00 94.38 82 SER A N 1
ATOM 673 C CA . SER A 1 82 ? 3.487 -5.162 -16.373 1.00 94.38 82 SER A CA 1
ATOM 674 C C . SER A 1 82 ? 2.991 -4.911 -14.947 1.00 94.38 82 SER A C 1
ATOM 676 O O . SER A 1 82 ? 2.303 -3.918 -14.702 1.00 94.38 82 SER A O 1
ATOM 678 N N . GLU A 1 83 ? 3.317 -5.785 -13.999 1.00 95.94 83 GLU A N 1
ATOM 679 C CA . GLU A 1 83 ? 3.016 -5.578 -12.581 1.00 95.94 83 GLU A CA 1
ATOM 680 C C . GLU A 1 83 ? 3.786 -4.400 -11.984 1.00 95.94 83 GLU A C 1
ATOM 682 O O . GLU A 1 83 ? 3.194 -3.597 -11.265 1.00 95.94 83 GLU A O 1
ATOM 687 N N . ILE A 1 84 ? 5.058 -4.231 -12.350 1.00 96.25 84 ILE A N 1
ATOM 688 C CA . ILE A 1 84 ? 5.863 -3.067 -11.960 1.00 96.25 84 ILE A CA 1
ATOM 689 C C . ILE A 1 84 ? 5.293 -1.764 -12.540 1.00 96.25 84 ILE A C 1
ATOM 691 O O . ILE A 1 84 ? 5.256 -0.748 -11.852 1.00 96.25 84 ILE A O 1
ATOM 695 N N . LEU A 1 85 ? 4.788 -1.757 -13.776 1.00 94.44 85 LEU A N 1
ATOM 696 C CA . LEU A 1 85 ? 4.128 -0.560 -14.316 1.00 94.44 85 LEU A CA 1
ATOM 697 C C . LEU A 1 85 ? 2.860 -0.204 -13.533 1.00 94.44 85 LEU A C 1
ATOM 699 O O . LEU A 1 85 ? 2.690 0.945 -13.121 1.00 94.44 85 LEU A O 1
ATOM 703 N N . ARG A 1 86 ? 2.009 -1.200 -13.251 1.00 95.38 86 ARG A N 1
ATOM 704 C CA . ARG A 1 86 ? 0.816 -1.015 -12.409 1.00 95.38 86 ARG A CA 1
ATOM 705 C C . ARG A 1 86 ? 1.184 -0.543 -11.000 1.00 95.38 86 ARG A C 1
ATOM 707 O O . ARG A 1 86 ? 0.441 0.248 -10.410 1.00 95.38 86 ARG A O 1
ATOM 714 N N . SER A 1 87 ? 2.316 -0.992 -10.453 1.00 96.50 87 SER A N 1
ATOM 715 C CA . SER A 1 87 ? 2.784 -0.548 -9.140 1.00 96.50 87 SER A CA 1
ATOM 716 C C . SER A 1 87 ? 3.261 0.899 -9.158 1.00 96.50 87 SER A C 1
ATOM 718 O O . SER A 1 87 ? 2.879 1.646 -8.265 1.00 96.50 87 SER A O 1
ATOM 720 N N . ILE A 1 88 ? 3.981 1.337 -10.195 1.00 95.25 88 ILE A N 1
ATOM 721 C CA . ILE A 1 88 ? 4.404 2.737 -10.364 1.00 95.25 88 ILE A CA 1
ATOM 722 C C . ILE A 1 88 ? 3.193 3.676 -10.388 1.00 95.25 88 ILE A C 1
ATOM 724 O O . ILE A 1 88 ? 3.186 4.686 -9.687 1.00 95.25 88 ILE A O 1
ATOM 728 N N . GLU A 1 89 ? 2.149 3.340 -11.148 1.00 94.50 89 GLU A N 1
ATOM 729 C CA . GLU A 1 89 ? 0.910 4.131 -11.173 1.00 94.50 89 GLU A CA 1
ATOM 730 C C . GLU A 1 89 ? 0.245 4.196 -9.793 1.00 94.50 89 GLU A C 1
ATOM 732 O O . GLU A 1 89 ? -0.253 5.238 -9.375 1.00 94.50 89 GLU A O 1
ATOM 737 N N . THR A 1 90 ? 0.238 3.074 -9.070 1.00 96.00 90 THR A N 1
ATOM 738 C CA . THR A 1 90 ? -0.343 2.990 -7.723 1.00 96.00 90 THR A CA 1
ATOM 739 C C . THR A 1 90 ? 0.461 3.817 -6.723 1.00 96.00 90 THR A C 1
ATOM 741 O O . THR A 1 90 ? -0.121 4.564 -5.944 1.00 96.00 90 THR A O 1
ATOM 744 N N . VAL A 1 91 ? 1.792 3.755 -6.790 1.00 96.25 91 VAL A N 1
ATOM 745 C CA . VAL A 1 91 ? 2.701 4.584 -5.989 1.00 96.25 91 VAL A CA 1
ATOM 746 C C . VAL A 1 91 ? 2.423 6.066 -6.230 1.00 96.25 91 VAL A C 1
ATOM 748 O O . VAL A 1 91 ? 2.261 6.804 -5.268 1.00 96.25 91 VAL A O 1
ATOM 751 N N . GLN A 1 92 ? 2.272 6.499 -7.485 1.00 94.56 92 GLN A N 1
ATOM 752 C CA . GLN A 1 92 ? 1.944 7.895 -7.802 1.00 94.56 92 GLN A CA 1
ATOM 753 C C . GLN A 1 92 ? 0.600 8.336 -7.205 1.00 94.56 92 GLN A C 1
ATOM 755 O O . GLN A 1 92 ? 0.492 9.449 -6.692 1.00 94.56 92 GLN A O 1
ATOM 760 N N . GLN A 1 93 ? -0.417 7.470 -7.246 1.00 95.12 93 GLN A N 1
ATOM 761 C CA . GLN A 1 93 ? -1.719 7.737 -6.624 1.00 95.12 93 GLN A CA 1
ATOM 762 C C . GLN A 1 93 ? -1.602 7.877 -5.100 1.00 95.12 93 GLN A C 1
ATOM 764 O O . GLN A 1 93 ? -2.197 8.782 -4.525 1.00 95.12 93 GLN A O 1
ATOM 769 N N . ILE A 1 94 ? -0.809 7.020 -4.451 1.00 96.06 94 ILE A N 1
ATOM 770 C CA . ILE A 1 94 ? -0.575 7.068 -3.001 1.00 96.06 94 ILE A CA 1
ATOM 771 C C . ILE A 1 94 ? 0.211 8.322 -2.616 1.00 96.06 94 ILE A C 1
ATOM 773 O O . ILE A 1 94 ? -0.169 9.024 -1.684 1.00 96.06 94 ILE A O 1
ATOM 777 N N . GLU A 1 95 ? 1.282 8.642 -3.344 1.00 95.31 95 GLU A N 1
ATOM 778 C CA . GLU A 1 95 ? 2.090 9.839 -3.094 1.00 95.31 95 GLU A CA 1
ATOM 779 C C . GLU A 1 95 ? 1.268 11.128 -3.256 1.00 95.31 95 GLU A C 1
ATOM 781 O O . GLU A 1 95 ? 1.503 12.101 -2.536 1.00 95.31 95 GLU A O 1
ATOM 786 N N . ALA A 1 96 ? 0.264 11.138 -4.142 1.00 95.12 96 ALA A N 1
ATOM 787 C CA . ALA A 1 96 ? -0.642 12.272 -4.304 1.00 95.12 96 ALA A CA 1
ATOM 788 C C . ALA A 1 96 ? -1.485 12.557 -3.045 1.00 95.12 96 ALA A C 1
ATOM 790 O O . ALA A 1 96 ? -1.735 13.730 -2.751 1.00 95.12 96 ALA A O 1
ATOM 791 N N . LEU A 1 97 ? -1.834 11.527 -2.255 1.00 94.62 97 LEU A N 1
ATOM 792 C CA . LEU A 1 97 ? -2.598 11.673 -1.004 1.00 94.62 97 LEU A CA 1
ATOM 793 C C . LEU A 1 97 ? -1.890 12.581 0.006 1.00 94.62 97 LEU A C 1
ATOM 795 O O . LEU A 1 97 ? -2.540 13.232 0.821 1.00 94.62 97 LEU A O 1
ATOM 799 N N . LYS A 1 98 ? -0.556 12.684 -0.061 1.00 91.62 98 LYS A N 1
ATOM 800 C CA . LYS A 1 98 ? 0.233 13.533 0.839 1.00 91.62 98 LYS A CA 1
ATOM 801 C C . LYS A 1 98 ? -0.268 14.979 0.879 1.00 91.62 98 LYS A C 1
ATOM 803 O O . LYS A 1 98 ? -0.184 15.611 1.929 1.00 91.62 98 LYS A O 1
ATOM 808 N N . ASN A 1 99 ? -0.776 15.484 -0.244 1.00 89.19 99 ASN A N 1
ATOM 809 C CA . ASN A 1 99 ? -1.142 16.889 -0.413 1.00 89.19 99 ASN A CA 1
ATOM 810 C C . ASN A 1 99 ? -2.632 17.174 -0.158 1.00 89.19 99 ASN A C 1
ATOM 812 O O . ASN A 1 99 ? -3.047 18.325 -0.289 1.00 89.19 99 ASN A O 1
ATOM 816 N N . ASN A 1 100 ? -3.434 16.160 0.179 1.00 91.31 100 ASN A N 1
ATOM 817 C CA . ASN A 1 100 ? -4.864 16.311 0.421 1.00 91.31 100 ASN A CA 1
ATOM 818 C C . ASN A 1 100 ? -5.277 15.551 1.686 1.00 91.31 100 ASN A C 1
ATOM 820 O O . ASN A 1 100 ? -5.490 14.342 1.664 1.00 91.31 100 ASN A O 1
ATOM 824 N N . ASP A 1 101 ? -5.417 16.286 2.789 1.00 89.50 101 ASP A N 1
ATOM 825 C CA . ASP A 1 101 ? -5.765 15.720 4.096 1.00 89.50 101 ASP A CA 1
ATOM 826 C C . ASP A 1 101 ? -7.092 14.957 4.080 1.00 89.50 101 ASP A C 1
ATOM 828 O O . ASP A 1 101 ? -7.216 13.937 4.751 1.00 89.50 101 ASP A O 1
ATOM 832 N N . HIS A 1 102 ? -8.074 15.425 3.307 1.00 88.62 102 HIS A N 1
ATOM 833 C CA . HIS A 1 102 ? -9.382 14.785 3.234 1.00 88.62 102 HIS A CA 1
ATOM 834 C C . HIS A 1 102 ? -9.302 13.434 2.519 1.00 88.62 102 HIS A C 1
ATOM 836 O O . HIS A 1 102 ? -9.710 12.425 3.084 1.00 88.62 102 HIS A O 1
ATOM 842 N N . GLU A 1 103 ? -8.714 13.401 1.320 1.00 92.25 103 GLU A N 1
ATOM 843 C CA . GLU A 1 103 ? -8.537 12.158 0.553 1.00 92.25 103 GLU A CA 1
ATOM 844 C C . GLU A 1 103 ? -7.634 11.160 1.284 1.00 92.25 103 GLU A C 1
ATOM 846 O O . GLU A 1 103 ? -7.898 9.959 1.275 1.00 92.25 103 GLU A O 1
ATOM 851 N N . TYR A 1 104 ? -6.585 11.648 1.954 1.00 94.62 104 TYR A N 1
ATOM 852 C CA . TYR A 1 104 ? -5.722 10.816 2.788 1.00 94.62 104 TYR A CA 1
ATOM 853 C C . TYR A 1 104 ? -6.513 10.132 3.903 1.00 94.62 104 TYR A C 1
ATOM 855 O O . TYR A 1 104 ? -6.407 8.921 4.086 1.00 94.62 104 TYR A O 1
ATOM 863 N N . LEU A 1 105 ? -7.326 10.892 4.638 1.00 91.38 105 LEU A N 1
ATOM 864 C CA . LEU A 1 105 ? -8.109 10.347 5.739 1.00 91.38 105 LEU A CA 1
ATOM 865 C C . LEU A 1 105 ? -9.240 9.432 5.251 1.00 91.38 105 LEU A C 1
ATOM 867 O O . LEU A 1 105 ? -9.487 8.408 5.885 1.00 91.38 105 LEU A O 1
ATOM 871 N N . GLU A 1 106 ? -9.869 9.722 4.106 1.00 90.06 106 GLU A N 1
ATOM 872 C CA . GLU A 1 106 ? -10.806 8.793 3.457 1.00 90.06 106 GLU A CA 1
ATOM 873 C C . GLU A 1 106 ? -10.118 7.464 3.095 1.00 90.06 106 GLU A C 1
ATOM 875 O O . GLU A 1 106 ? -10.679 6.397 3.350 1.00 90.06 106 GLU A O 1
ATOM 880 N N . ALA A 1 107 ? -8.888 7.504 2.567 1.00 94.25 107 ALA A N 1
ATOM 881 C CA . ALA A 1 107 ? -8.110 6.305 2.256 1.00 94.25 107 ALA A CA 1
ATOM 882 C C . ALA A 1 107 ? -7.735 5.509 3.517 1.00 94.25 107 ALA A C 1
ATOM 884 O O . ALA A 1 107 ? -7.929 4.294 3.553 1.00 94.25 107 ALA A O 1
ATOM 885 N N . VAL A 1 108 ? -7.260 6.184 4.572 1.00 94.81 108 VAL A N 1
ATOM 886 C CA . VAL A 1 108 ? -6.971 5.554 5.872 1.00 94.81 108 VAL A CA 1
ATOM 887 C C . VAL A 1 108 ? -8.223 4.873 6.424 1.00 94.81 108 VAL A C 1
ATOM 889 O O . VAL A 1 108 ? -8.159 3.709 6.808 1.00 94.81 108 VAL A O 1
ATOM 892 N N . MET A 1 109 ? -9.373 5.553 6.421 1.00 90.81 109 MET A N 1
ATOM 893 C CA . MET A 1 109 ? -10.636 4.987 6.907 1.00 90.81 109 MET A CA 1
ATOM 894 C C . MET A 1 109 ? -11.092 3.775 6.092 1.00 90.81 109 MET A C 1
ATOM 896 O O . MET A 1 109 ? -11.493 2.775 6.682 1.00 90.81 109 MET A O 1
ATOM 900 N N . ALA A 1 110 ? -11.002 3.839 4.761 1.00 89.75 110 ALA A N 1
ATOM 901 C CA . ALA A 1 110 ? -11.352 2.717 3.892 1.00 89.75 110 ALA A CA 1
ATOM 902 C C . ALA A 1 110 ? -10.476 1.484 4.167 1.00 89.75 110 ALA A C 1
ATOM 904 O O . ALA A 1 110 ? -10.973 0.359 4.195 1.00 89.75 110 ALA A O 1
ATOM 905 N N . GLY A 1 111 ? -9.183 1.685 4.426 1.00 94.00 111 GLY A N 1
ATOM 906 C CA . GLY A 1 111 ? -8.297 0.587 4.788 1.00 94.00 111 GLY A CA 1
ATOM 907 C C . GLY A 1 111 ? -8.516 0.055 6.206 1.00 94.00 111 GLY A C 1
ATOM 908 O O . GLY A 1 111 ? -8.462 -1.154 6.404 1.00 94.00 111 GLY A O 1
ATOM 909 N N . LEU A 1 112 ? -8.847 0.906 7.184 1.00 92.31 112 LEU A N 1
ATOM 910 C CA . LEU A 1 112 ? -9.269 0.432 8.510 1.00 92.31 112 LEU A CA 1
ATOM 911 C C . LEU A 1 112 ? -10.544 -0.419 8.420 1.00 92.31 112 LEU A C 1
ATOM 913 O O . LEU A 1 112 ? -10.645 -1.433 9.104 1.00 92.31 112 LEU A O 1
ATOM 917 N N . ASP A 1 113 ? -11.492 -0.051 7.559 1.00 86.50 113 ASP A N 1
ATOM 918 C CA . ASP A 1 113 ? -12.700 -0.849 7.311 1.00 86.50 113 ASP A CA 1
ATOM 919 C C . ASP A 1 113 ? -12.370 -2.226 6.750 1.00 86.50 113 ASP A C 1
ATOM 921 O O . ASP A 1 113 ? -12.838 -3.242 7.270 1.00 86.50 113 ASP A O 1
ATOM 925 N N . GLU A 1 114 ? -11.468 -2.282 5.776 1.00 87.69 114 GLU A N 1
ATOM 926 C CA . GLU A 1 114 ? -10.985 -3.555 5.256 1.00 87.69 114 GLU A CA 1
ATOM 927 C C . GLU A 1 114 ? -10.263 -4.395 6.313 1.00 87.69 114 GLU A C 1
ATOM 929 O O . GLU A 1 114 ? -10.495 -5.601 6.402 1.00 87.69 114 GLU A O 1
ATOM 934 N N . MET A 1 115 ? -9.423 -3.770 7.136 1.00 90.31 115 MET A N 1
ATOM 935 C CA . MET A 1 115 ? -8.708 -4.430 8.228 1.00 90.31 115 MET A CA 1
ATOM 936 C C . MET A 1 115 ? -9.687 -5.099 9.200 1.00 90.31 115 MET A C 1
ATOM 938 O O . MET A 1 115 ? -9.585 -6.295 9.471 1.00 90.31 115 MET A O 1
ATOM 942 N N . PHE A 1 116 ? -10.699 -4.361 9.667 1.00 84.94 116 PHE A N 1
ATOM 943 C CA . PHE A 1 116 ? -11.704 -4.895 10.588 1.00 84.94 116 PHE A CA 1
ATOM 944 C C . PHE A 1 116 ? -12.584 -5.978 9.943 1.00 84.94 116 PHE A C 1
ATOM 946 O O . PHE A 1 116 ? -12.978 -6.930 10.621 1.00 84.94 116 PHE A O 1
ATOM 953 N N . LYS A 1 117 ? -12.887 -5.876 8.641 1.00 79.44 117 LYS A N 1
ATOM 954 C CA . LYS A 1 117 ? -13.576 -6.939 7.887 1.00 79.44 117 LYS A CA 1
ATOM 955 C C . LYS A 1 117 ? -12.732 -8.215 7.804 1.00 79.44 117 LYS A C 1
ATOM 957 O O . LYS A 1 117 ? -13.248 -9.310 8.037 1.00 79.44 117 LYS A O 1
ATOM 962 N N . ASN A 1 118 ? -11.437 -8.085 7.512 1.00 80.44 118 ASN A N 1
ATOM 963 C CA . ASN A 1 118 ? -10.524 -9.220 7.336 1.00 80.44 118 ASN A CA 1
ATOM 964 C C . ASN A 1 118 ? -10.085 -9.870 8.637 1.00 80.44 118 ASN A C 1
ATOM 966 O O . ASN A 1 118 ? -9.817 -11.071 8.635 1.00 80.44 118 ASN A O 1
ATOM 970 N N . ALA A 1 119 ? -10.123 -9.140 9.750 1.00 76.31 119 ALA A N 1
ATOM 971 C CA . ALA A 1 119 ? -9.980 -9.732 11.070 1.00 76.31 119 ALA A CA 1
ATOM 972 C C . ALA A 1 119 ? -11.023 -10.841 11.312 1.00 76.31 119 ALA A C 1
ATOM 974 O O . ALA A 1 119 ? -10.891 -11.597 12.267 1.00 76.31 119 ALA A O 1
ATOM 975 N N . ARG A 1 120 ? -12.087 -10.939 10.481 1.00 64.56 120 ARG A N 1
ATOM 976 C CA . ARG A 1 120 ? -13.226 -11.873 10.629 1.00 64.56 120 ARG A CA 1
ATOM 977 C C . ARG A 1 120 ? -13.791 -11.859 12.041 1.00 64.56 120 ARG A C 1
ATOM 979 O O . ARG A 1 120 ? -14.422 -12.811 12.494 1.00 64.56 120 ARG A O 1
ATOM 986 N N . LEU A 1 121 ? -13.576 -10.723 12.694 1.00 58.91 121 LEU A N 1
ATOM 987 C CA . LEU A 1 121 ? -13.876 -10.473 14.072 1.00 58.91 121 LEU A CA 1
ATOM 988 C C . LEU A 1 121 ? -13.216 -11.455 15.067 1.00 58.91 121 LEU A C 1
ATOM 990 O O . LEU A 1 121 ? -13.830 -11.824 16.069 1.00 58.91 121 LEU A O 1
ATOM 994 N N . SER A 1 122 ? -11.951 -11.819 14.838 1.00 54.94 122 SER A N 1
ATOM 995 C CA . SER A 1 122 ? -11.038 -12.416 15.831 1.00 54.94 122 SER A CA 1
ATOM 996 C C . SER A 1 122 ? -11.072 -11.678 17.172 1.00 54.94 122 SER A C 1
ATOM 998 O O . SER A 1 122 ? -10.831 -12.262 18.224 1.00 54.94 122 SER A O 1
ATOM 1000 N N . PHE A 1 123 ? -11.494 -10.410 17.171 1.00 55.72 123 PHE A N 1
ATOM 1001 C CA . PHE A 1 123 ? -11.730 -9.667 18.393 1.00 55.72 123 PHE A CA 1
ATOM 1002 C C . PHE A 1 123 ? -12.858 -10.201 19.285 1.00 55.72 123 PHE A C 1
ATOM 1004 O O . PHE A 1 123 ? -12.943 -9.818 20.443 1.00 55.72 123 PHE A O 1
ATOM 1011 N N . TRP A 1 124 ? -13.753 -11.063 18.805 1.00 56.22 124 TRP A N 1
ATOM 1012 C CA . TRP A 1 124 ? -14.711 -11.731 19.691 1.00 56.22 124 TRP A CA 1
ATOM 1013 C C . TRP A 1 124 ? -14.107 -12.937 20.386 1.00 56.22 124 TRP A C 1
ATOM 1015 O O . TRP A 1 124 ? -14.770 -13.521 21.232 1.00 56.22 124 TRP A O 1
ATOM 1025 N N . GLU A 1 125 ? -12.892 -13.342 20.042 1.00 54.72 125 GLU A N 1
ATOM 1026 C CA . GLU A 1 125 ? -12.303 -14.555 20.569 1.00 54.72 125 GLU A CA 1
ATOM 1027 C C . GLU A 1 125 ? -11.545 -14.252 21.873 1.00 54.72 125 GLU A C 1
ATOM 1029 O O . GLU A 1 125 ? -10.603 -13.464 21.919 1.00 54.72 125 GLU A O 1
ATOM 1034 N N . MET A 1 126 ? -11.962 -14.873 22.982 1.00 54.44 126 MET A N 1
ATOM 1035 C CA . MET A 1 126 ? -11.218 -14.849 24.252 1.00 54.44 126 MET A CA 1
ATOM 1036 C C . MET A 1 126 ? -9.913 -15.655 24.167 1.00 54.44 126 MET A C 1
ATOM 1038 O O . MET A 1 126 ? -8.984 -15.422 24.938 1.00 54.44 126 MET A O 1
ATOM 1042 N N . LYS A 1 127 ? -9.896 -16.633 23.258 1.00 56.28 127 LYS A N 1
ATOM 1043 C CA . LYS A 1 127 ? -8.814 -17.499 22.762 1.00 56.28 127 LYS A CA 1
ATOM 1044 C C . LYS A 1 127 ? -9.257 -17.988 21.387 1.00 56.28 127 LYS A C 1
ATOM 1046 O O . LYS A 1 127 ? -10.469 -18.115 21.219 1.00 56.28 127 LYS A O 1
ATOM 1051 N N . GLU A 1 128 ? -8.328 -18.333 20.498 1.00 52.66 128 GLU A N 1
ATOM 1052 C CA . GLU A 1 128 ? -8.607 -18.872 19.154 1.00 52.66 128 GLU A CA 1
ATOM 1053 C C . GLU A 1 128 ? -9.849 -19.796 19.146 1.00 52.66 128 GLU A C 1
ATOM 1055 O O . GLU A 1 128 ? -9.881 -20.837 19.812 1.00 52.66 128 GLU A O 1
ATOM 1060 N N . GLY A 1 129 ? -10.919 -19.351 18.482 1.00 52.34 129 GLY A N 1
ATOM 1061 C CA . GLY A 1 129 ? -12.212 -20.034 18.365 1.00 52.34 129 GLY A CA 1
ATOM 1062 C C . GLY A 1 129 ? -13.214 -19.922 19.532 1.00 52.34 129 GLY A C 1
ATOM 1063 O O . GLY A 1 129 ? -14.234 -20.614 19.498 1.00 52.34 129 GLY A O 1
ATOM 1064 N N . SER A 1 130 ? -12.983 -19.110 20.575 1.00 59.56 130 SER A N 1
ATOM 1065 C CA . SER A 1 130 ? -13.866 -19.028 21.764 1.00 59.56 130 SER A CA 1
ATOM 1066 C C . SER A 1 130 ? -14.543 -17.667 21.955 1.00 59.56 130 SER A C 1
ATOM 1068 O O . SER A 1 130 ? -13.931 -16.706 22.404 1.00 59.56 130 SER A O 1
ATOM 1070 N N . ILE A 1 131 ? -15.842 -17.589 21.676 1.00 65.75 131 ILE A N 1
ATOM 1071 C CA . ILE A 1 131 ? -16.645 -16.361 21.788 1.00 65.75 131 ILE A CA 1
ATOM 1072 C C . ILE A 1 131 ? -17.189 -16.212 23.226 1.00 65.75 131 ILE A C 1
ATOM 1074 O O . ILE A 1 131 ? -17.546 -17.215 23.850 1.00 65.75 131 ILE A O 1
ATOM 1078 N N . PRO A 1 132 ? -17.314 -14.991 23.788 1.00 64.38 132 PRO A N 1
ATOM 1079 C CA . PRO A 1 132 ? -18.017 -14.771 25.043 1.00 64.38 132 PRO A CA 1
ATOM 1080 C C . PRO A 1 132 ? -19.401 -15.410 25.053 1.00 64.38 132 PRO A C 1
ATOM 1082 O O . PRO A 1 132 ? -20.183 -15.218 24.125 1.00 64.38 132 PRO A O 1
ATOM 1085 N N . GLU A 1 133 ? -19.763 -16.089 26.144 1.00 69.31 133 GLU A N 1
ATOM 1086 C CA . GLU A 1 133 ? -21.079 -16.736 26.268 1.00 69.31 133 GLU A CA 1
ATOM 1087 C C . GLU A 1 133 ? -22.242 -15.766 26.025 1.00 69.31 133 GLU A C 1
ATOM 1089 O O . GLU A 1 133 ? -23.231 -16.126 25.389 1.00 69.31 133 GLU A O 1
ATOM 1094 N N . LYS A 1 134 ? -22.093 -14.507 26.463 1.00 66.69 134 LYS A N 1
ATOM 1095 C CA . LYS A 1 134 ? -23.068 -13.435 26.216 1.00 66.69 134 LYS A CA 1
ATOM 1096 C C . LYS A 1 134 ? -23.274 -13.144 24.728 1.00 66.69 134 LYS A C 1
ATOM 1098 O O . LYS A 1 134 ? -24.336 -12.661 24.356 1.00 66.69 134 LYS A O 1
ATOM 1103 N N . LEU A 1 135 ? -22.277 -13.434 23.894 1.00 68.38 135 LEU A N 1
ATOM 1104 C CA . LEU A 1 135 ? -22.264 -13.157 22.463 1.00 68.38 135 LEU A CA 1
ATOM 1105 C C . LEU A 1 135 ? -22.529 -14.385 21.581 1.00 68.38 135 LEU A C 1
ATOM 1107 O O . LEU A 1 135 ? -22.918 -14.220 20.426 1.00 68.38 135 LEU A O 1
ATOM 1111 N N . HIS A 1 136 ? -22.427 -15.607 22.121 1.00 70.94 136 HIS A N 1
ATOM 1112 C CA . HIS A 1 136 ? -22.627 -16.860 21.376 1.00 70.94 136 HIS A CA 1
ATOM 1113 C C . HIS A 1 136 ? -23.915 -16.887 20.545 1.00 70.94 136 HIS A C 1
ATOM 1115 O O . HIS A 1 136 ? -23.881 -17.136 19.341 1.00 70.94 136 HIS A O 1
ATOM 1121 N N . ASN A 1 137 ? -25.057 -16.582 21.162 1.00 67.25 137 ASN A N 1
ATOM 1122 C CA . ASN A 1 137 ? -26.351 -16.620 20.472 1.00 67.25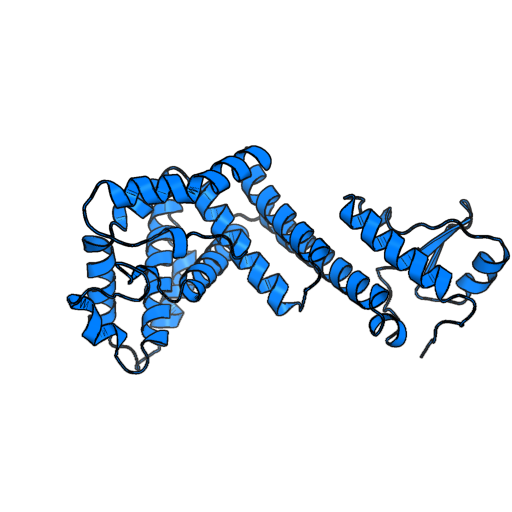 137 ASN A CA 1
ATOM 1123 C C . ASN A 1 137 ? -26.489 -15.549 19.379 1.00 67.25 137 ASN A C 1
ATOM 1125 O O . ASN A 1 137 ? -27.396 -15.639 18.553 1.00 67.25 137 ASN A O 1
ATOM 1129 N N . PHE A 1 138 ? -25.626 -14.531 19.381 1.00 67.94 138 PHE A N 1
ATOM 1130 C CA . PHE A 1 138 ? -25.618 -13.464 18.386 1.00 67.94 138 PHE A CA 1
ATOM 1131 C C . PHE A 1 138 ? -24.723 -13.817 17.200 1.00 67.94 138 PHE A C 1
ATOM 1133 O O . PHE A 1 138 ? -25.182 -13.711 16.064 1.00 67.94 138 PHE A O 1
ATOM 1140 N N . VAL A 1 139 ? -23.515 -14.330 17.459 1.00 67.06 139 VAL A N 1
ATOM 1141 C CA . VAL A 1 139 ? -22.579 -14.775 16.410 1.00 67.06 139 VAL A CA 1
ATOM 1142 C C . VAL A 1 139 ? -23.153 -15.928 15.583 1.00 67.06 139 VAL A C 1
ATOM 1144 O O . VAL A 1 139 ? -22.926 -16.022 14.381 1.00 67.06 139 VAL A O 1
ATOM 1147 N N . LEU A 1 140 ? -23.967 -16.782 16.205 1.00 71.31 140 LEU A N 1
ATOM 1148 C CA . LEU A 1 140 ? -24.613 -17.914 15.537 1.00 71.31 140 LEU A CA 1
ATOM 1149 C C . LEU A 1 140 ? -25.875 -17.533 14.736 1.00 71.31 140 LEU A C 1
ATOM 1151 O O . LEU A 1 140 ? -26.528 -18.416 14.173 1.00 71.31 140 LEU A O 1
ATOM 1155 N N . ARG A 1 141 ? -26.261 -16.246 14.667 1.00 69.00 141 ARG A N 1
ATOM 1156 C CA . ARG A 1 141 ? -27.443 -15.826 13.898 1.00 69.00 141 ARG A CA 1
ATOM 1157 C C . ARG A 1 141 ? -27.208 -15.930 12.384 1.00 69.00 141 ARG A C 1
ATOM 1159 O O . ARG A 1 141 ? -26.124 -15.609 11.891 1.00 69.00 141 ARG A O 1
ATOM 1166 N N . PRO A 1 142 ? -28.251 -16.270 11.601 1.00 60.91 142 PRO A N 1
ATOM 1167 C CA . PRO A 1 142 ? -28.213 -16.098 10.154 1.00 60.91 142 PRO A CA 1
ATOM 1168 C C . PRO A 1 142 ? -27.856 -14.649 9.803 1.00 60.91 142 PRO A C 1
ATOM 1170 O O . PRO A 1 142 ? -28.380 -13.726 10.423 1.00 60.91 142 PRO A O 1
ATOM 1173 N N . ARG A 1 143 ? -27.010 -14.453 8.784 1.00 69.75 143 ARG A N 1
ATOM 1174 C CA . ARG A 1 143 ? -26.514 -13.132 8.335 1.00 69.75 143 ARG A CA 1
ATOM 1175 C C . ARG A 1 143 ? -25.575 -12.414 9.310 1.00 69.75 143 ARG A C 1
ATOM 1177 O O . ARG A 1 143 ? -25.384 -11.210 9.168 1.00 69.75 143 ARG A O 1
ATOM 1184 N N . TRP A 1 144 ? -24.939 -13.139 10.232 1.00 68.50 144 TRP A N 1
ATOM 1185 C CA . TRP A 1 144 ? -23.903 -12.584 11.107 1.00 68.50 144 TRP A CA 1
ATOM 1186 C C . TRP A 1 144 ? -22.868 -11.726 10.363 1.00 68.50 144 TRP A C 1
ATOM 1188 O O . TRP A 1 144 ? -22.577 -10.630 10.817 1.00 68.50 144 TRP A O 1
ATOM 1198 N N . ASN A 1 145 ? -22.400 -12.150 9.185 1.00 70.31 145 ASN A N 1
ATOM 1199 C CA . ASN A 1 145 ? -21.431 -11.383 8.388 1.00 70.31 145 ASN A CA 1
ATOM 1200 C C . ASN A 1 145 ? -21.902 -9.952 8.060 1.00 70.31 145 ASN A C 1
ATOM 1202 O O . ASN A 1 145 ? -21.103 -9.027 8.087 1.00 70.31 145 ASN A O 1
ATOM 1206 N N . ILE A 1 146 ? -23.201 -9.748 7.818 1.00 72.69 146 ILE A N 1
ATOM 1207 C CA . ILE A 1 146 ? -23.758 -8.410 7.557 1.00 72.69 146 ILE A CA 1
ATOM 1208 C C . ILE A 1 146 ? -23.730 -7.569 8.842 1.00 72.69 146 ILE A C 1
ATOM 1210 O O . ILE A 1 146 ? -23.388 -6.393 8.816 1.00 72.69 146 ILE A O 1
ATOM 1214 N N . ILE A 1 147 ? -24.062 -8.175 9.986 1.00 71.12 147 ILE A N 1
ATOM 1215 C CA . ILE A 1 147 ? -24.036 -7.503 11.296 1.00 71.12 147 ILE A CA 1
ATOM 1216 C C . ILE A 1 147 ? -22.594 -7.147 11.684 1.00 71.12 147 ILE A C 1
ATOM 1218 O O . ILE A 1 147 ? -22.329 -6.040 12.140 1.00 71.12 147 ILE A O 1
ATOM 1222 N N . ALA A 1 148 ? -21.663 -8.068 11.457 1.00 71.94 148 ALA A N 1
ATOM 1223 C CA . ALA A 1 148 ? -20.234 -7.910 11.666 1.00 71.94 148 ALA A CA 1
ATOM 1224 C C . ALA A 1 148 ? -19.665 -6.710 10.906 1.00 71.94 148 ALA A C 1
ATOM 1226 O O . ALA A 1 148 ? -19.017 -5.858 11.505 1.00 71.94 148 ALA A O 1
ATOM 1227 N N . GLU A 1 149 ? -19.967 -6.608 9.611 1.00 74.00 149 GLU A N 1
ATOM 1228 C CA . GLU A 1 149 ? -19.562 -5.471 8.786 1.00 74.00 149 GLU A CA 1
ATOM 1229 C C . GLU A 1 149 ? -20.072 -4.150 9.371 1.00 74.00 149 GLU A C 1
ATOM 1231 O O . GLU A 1 149 ? -19.307 -3.197 9.484 1.00 74.00 149 GLU A O 1
ATOM 1236 N N . LYS A 1 150 ? -21.334 -4.092 9.809 1.00 74.19 150 LYS A N 1
ATOM 1237 C CA . LYS A 1 150 ? -21.931 -2.883 10.406 1.00 74.19 150 LYS A CA 1
ATOM 1238 C C . LYS A 1 150 ? -21.294 -2.495 11.738 1.00 74.19 150 LYS A C 1
ATOM 1240 O O . LYS A 1 150 ? -21.112 -1.311 12.022 1.00 74.19 150 LYS A O 1
ATOM 1245 N N . ILE A 1 151 ? -20.917 -3.484 12.545 1.00 75.56 151 ILE A N 1
ATOM 1246 C CA . ILE A 1 151 ? -20.170 -3.259 13.785 1.00 75.56 151 ILE A CA 1
ATOM 1247 C C . ILE A 1 151 ? -18.788 -2.692 13.466 1.00 75.56 151 ILE A C 1
ATOM 1249 O O . ILE A 1 151 ? -18.420 -1.673 14.044 1.00 75.56 151 ILE A O 1
ATOM 1253 N N . SER A 1 152 ? -18.054 -3.296 12.527 1.00 77.38 152 SER A N 1
ATOM 1254 C CA . SER A 1 152 ? -16.748 -2.799 12.075 1.00 77.38 152 SER A CA 1
ATOM 1255 C C . SER A 1 152 ? -16.834 -1.340 11.634 1.00 77.38 152 SER A C 1
ATOM 1257 O O . SER A 1 152 ? -16.094 -0.502 12.149 1.00 77.38 152 SER A O 1
ATOM 1259 N N . HIS A 1 153 ? -17.814 -1.017 10.785 1.00 76.31 153 HIS A N 1
ATOM 1260 C CA . HIS A 1 153 ? -18.079 0.359 10.368 1.00 76.31 153 HIS A CA 1
ATOM 1261 C C . HIS A 1 153 ? -18.314 1.268 11.577 1.00 76.31 153 HIS A C 1
ATOM 1263 O O . HIS A 1 153 ? -17.641 2.283 11.722 1.00 76.31 153 HIS A O 1
ATOM 1269 N N . SER A 1 154 ? -19.214 0.894 12.488 1.00 77.00 154 SER A N 1
ATOM 1270 C CA . SER A 1 154 ? -19.537 1.701 13.672 1.00 77.00 154 SER A CA 1
ATOM 1271 C C . SER A 1 154 ? -18.325 1.955 14.574 1.00 77.00 154 SER A C 1
ATOM 1273 O O . SER A 1 154 ? -18.131 3.079 15.045 1.00 77.00 154 SER A O 1
ATOM 1275 N N . LEU A 1 155 ? -17.484 0.940 14.789 1.00 80.31 155 LEU A N 1
ATOM 1276 C CA . LEU A 1 155 ? -16.251 1.067 15.564 1.00 80.31 155 LEU A CA 1
ATOM 1277 C C . LEU A 1 155 ? -15.274 2.025 14.885 1.00 80.31 155 LEU A C 1
ATOM 1279 O O . LEU A 1 155 ? -14.730 2.906 15.544 1.00 80.31 155 LEU A O 1
ATOM 1283 N N . ILE A 1 156 ? -15.109 1.936 13.567 1.00 82.38 156 ILE A N 1
ATOM 1284 C CA . ILE A 1 156 ? -14.235 2.845 12.818 1.00 82.38 156 ILE A CA 1
ATOM 1285 C C . ILE A 1 156 ? -14.772 4.270 12.840 1.00 82.38 156 ILE A C 1
ATOM 1287 O O . ILE A 1 156 ? -13.997 5.199 13.038 1.00 82.38 156 ILE A O 1
ATOM 1291 N N . LEU A 1 157 ? -16.084 4.472 12.706 1.00 78.62 157 LEU A N 1
ATOM 1292 C CA . LEU A 1 157 ? -16.687 5.800 12.839 1.00 78.62 157 LEU A CA 1
ATOM 1293 C C . LEU A 1 157 ? -16.418 6.379 14.235 1.00 78.62 157 LEU A C 1
ATOM 1295 O O . LEU A 1 157 ? -16.040 7.544 14.352 1.00 78.62 157 LEU A O 1
ATOM 1299 N N . ASN A 1 158 ? -16.567 5.572 15.289 1.00 81.75 158 ASN A N 1
ATOM 1300 C CA . ASN A 1 158 ? -16.279 5.979 16.664 1.00 81.75 158 ASN A CA 1
ATOM 1301 C C . ASN A 1 158 ? -14.788 6.321 16.863 1.00 81.75 158 ASN A C 1
ATOM 1303 O O . ASN A 1 158 ? -14.465 7.382 17.410 1.00 81.75 158 ASN A O 1
ATOM 1307 N N . LEU A 1 159 ? -13.889 5.468 16.363 1.00 86.38 159 LEU A N 1
ATOM 1308 C CA . LEU A 1 159 ? -12.440 5.665 16.389 1.00 86.38 159 LEU A CA 1
ATOM 1309 C C . LEU A 1 159 ? -12.065 6.961 15.662 1.00 86.38 159 LEU A C 1
ATOM 1311 O O . LEU A 1 159 ? -11.357 7.807 16.208 1.00 86.38 159 LEU A O 1
ATOM 1315 N N . SER A 1 160 ? -12.621 7.163 14.468 1.00 82.38 160 SER A N 1
ATOM 1316 C CA . SER A 1 160 ? -12.312 8.304 13.616 1.00 82.38 160 SER A CA 1
ATOM 1317 C C . SER A 1 160 ? -12.840 9.624 14.164 1.00 82.38 160 SER A C 1
ATOM 1319 O O . SER A 1 160 ? -12.107 10.616 14.181 1.00 82.38 160 SER A O 1
ATOM 1321 N N . LYS A 1 161 ? -14.080 9.634 14.678 1.00 83.00 161 LYS A N 1
ATOM 1322 C CA . LYS A 1 161 ? -14.646 10.763 15.437 1.00 83.00 161 LYS A CA 1
ATOM 1323 C C . LYS A 1 161 ? -13.732 11.116 16.611 1.00 83.00 161 LYS A C 1
ATOM 1325 O O . LYS A 1 161 ? -13.413 12.281 16.822 1.00 83.00 161 LYS A O 1
ATOM 1330 N N . SER A 1 162 ? -13.263 10.103 17.337 1.00 85.25 162 SER A N 1
ATOM 1331 C CA . SER A 1 162 ? -12.458 10.286 18.544 1.00 85.25 162 SER A CA 1
ATOM 1332 C C . SER A 1 162 ? -11.033 10.780 18.287 1.00 85.25 162 SER A C 1
ATOM 1334 O O . SER A 1 162 ? -10.492 11.478 19.143 1.00 85.25 162 SER A O 1
ATOM 1336 N N . ILE A 1 163 ? -10.409 10.396 17.170 1.00 87.19 163 ILE A N 1
ATOM 1337 C CA . ILE A 1 163 ? -8.994 10.690 16.878 1.00 87.19 163 ILE A CA 1
ATOM 1338 C C . ILE A 1 163 ? -8.834 11.919 15.978 1.00 87.19 163 ILE A C 1
ATOM 1340 O O . ILE A 1 163 ? -7.932 12.726 16.207 1.00 87.19 163 ILE A O 1
ATOM 1344 N N . TRP A 1 164 ? -9.693 12.081 14.970 1.00 85.56 164 TRP A N 1
ATOM 1345 C CA . TRP A 1 164 ? -9.548 13.126 13.951 1.00 85.56 164 TRP A CA 1
ATOM 1346 C C . TRP A 1 164 ? -10.688 14.157 13.936 1.00 85.56 164 TRP A C 1
ATOM 1348 O O . TRP A 1 164 ? -10.639 15.070 13.116 1.00 85.56 164 TRP A O 1
ATOM 1358 N N . SER A 1 165 ? -11.697 14.048 14.811 1.00 79.44 165 SER A N 1
ATOM 1359 C CA . SER A 1 165 ? -12.838 14.986 14.883 1.00 79.44 165 SER A CA 1
ATOM 1360 C C . SER A 1 165 ? -13.551 15.196 13.533 1.00 79.44 165 SER A C 1
ATOM 1362 O O . SER A 1 165 ? -13.940 16.307 13.179 1.00 79.44 165 SER A O 1
ATOM 1364 N N . MET A 1 166 ? -13.673 14.132 12.733 1.00 67.12 166 MET A N 1
ATOM 1365 C CA . MET A 1 166 ? -14.057 14.209 11.316 1.00 67.12 166 MET A CA 1
ATOM 1366 C C . MET A 1 166 ? -15.567 14.207 11.041 1.00 67.12 166 MET A C 1
ATOM 1368 O O . MET A 1 166 ? -16.020 13.483 10.157 1.00 67.12 166 MET A O 1
ATOM 1372 N N . ASP A 1 167 ? -16.338 15.055 11.728 1.00 61.00 167 ASP A N 1
ATOM 1373 C CA . ASP A 1 167 ? -17.816 15.100 11.673 1.00 61.00 167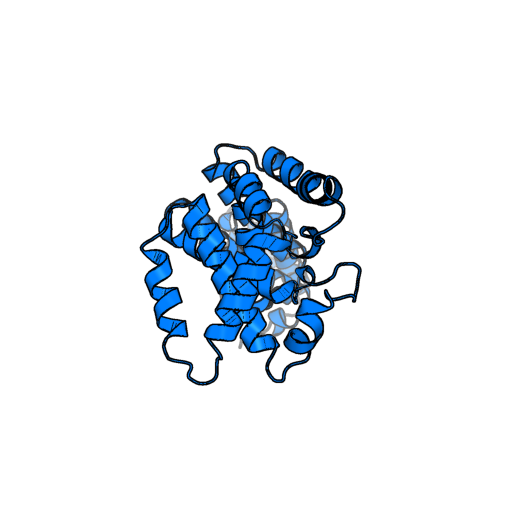 ASP A CA 1
ATOM 1374 C C . ASP A 1 167 ? -18.416 15.107 10.242 1.00 61.00 167 ASP A C 1
ATOM 1376 O O . ASP A 1 167 ? -19.462 14.506 10.006 1.00 61.00 167 ASP A O 1
ATOM 1380 N N . GLY A 1 168 ? -17.732 15.708 9.257 1.00 53.44 168 GLY A N 1
ATOM 1381 C CA . GLY A 1 168 ? -18.213 15.836 7.870 1.00 53.44 168 GLY A CA 1
ATOM 1382 C C . GLY A 1 168 ? -17.998 14.630 6.939 1.00 53.44 168 GLY A C 1
ATOM 1383 O O . GLY A 1 168 ? -18.777 14.452 6.006 1.00 53.44 168 GLY A O 1
ATOM 1384 N N . ILE A 1 169 ? -16.985 13.779 7.165 1.00 52.09 169 ILE A N 1
ATOM 1385 C CA . ILE A 1 169 ? -16.769 12.560 6.346 1.00 52.09 169 ILE A CA 1
ATOM 1386 C C . ILE A 1 169 ? -17.802 11.484 6.702 1.00 52.09 169 ILE A C 1
ATOM 1388 O O . ILE A 1 169 ? -18.235 10.705 5.855 1.00 52.09 169 ILE A O 1
ATOM 1392 N N . LEU A 1 170 ? -18.249 11.485 7.957 1.00 52.97 170 LEU A N 1
ATOM 1393 C CA . LEU A 1 170 ? -19.117 10.461 8.537 1.00 52.97 170 LEU A CA 1
ATOM 1394 C C . LEU A 1 170 ? -20.540 10.506 7.963 1.00 52.97 170 LEU A C 1
ATOM 1396 O O . LEU A 1 170 ? -21.212 9.480 7.930 1.00 52.97 170 LEU A O 1
ATOM 1400 N N . GLN A 1 171 ? -20.969 11.655 7.431 1.00 51.12 171 GLN A N 1
ATOM 1401 C CA . GLN A 1 171 ? -22.304 11.847 6.857 1.00 51.12 171 GLN A CA 1
ATOM 1402 C C . GLN A 1 171 ? -22.568 10.927 5.650 1.00 51.12 171 GLN A C 1
ATOM 1404 O O . GLN A 1 171 ? -23.643 10.344 5.545 1.00 51.12 171 GLN A O 1
ATOM 1409 N N . LYS A 1 172 ? -21.560 10.697 4.791 1.00 49.38 172 LYS A N 1
ATOM 1410 C CA . LYS A 1 172 ? -21.657 9.744 3.665 1.00 49.38 172 LYS A CA 1
ATOM 1411 C C . LYS A 1 172 ? -21.775 8.283 4.122 1.00 49.38 172 LYS A C 1
ATOM 1413 O O . LYS A 1 172 ? -22.364 7.471 3.414 1.00 49.38 172 LYS A O 1
ATOM 1418 N N . TYR A 1 173 ? -21.204 7.944 5.279 1.00 50.06 173 TYR A N 1
ATOM 1419 C CA . TYR A 1 173 ? -21.229 6.586 5.831 1.00 50.06 173 TYR A CA 1
ATOM 1420 C C . TYR A 1 173 ? -22.549 6.292 6.561 1.00 50.06 173 TYR A C 1
ATOM 1422 O O . TYR A 1 173 ? -23.109 5.211 6.398 1.00 50.06 173 TYR A O 1
ATOM 1430 N N . GLU A 1 174 ? -23.087 7.268 7.299 1.00 53.97 174 GLU A N 1
ATOM 1431 C CA . GLU A 1 174 ? -24.372 7.162 8.009 1.00 53.97 174 GLU A CA 1
ATOM 1432 C C . GLU A 1 174 ? -25.573 7.071 7.031 1.00 53.97 174 GLU A C 1
ATOM 1434 O O . GLU A 1 174 ? -26.541 6.351 7.290 1.00 53.97 174 GLU A O 1
ATOM 1439 N N . GLU A 1 175 ? -25.498 7.710 5.855 1.00 53.62 175 GLU A N 1
ATOM 1440 C CA . GLU A 1 175 ? -26.536 7.639 4.807 1.00 53.62 175 GLU A CA 1
ATOM 1441 C C . GLU A 1 175 ? -26.648 6.258 4.129 1.00 53.62 175 GLU A C 1
ATOM 1443 O O . GLU A 1 175 ? -27.735 5.868 3.689 1.00 53.62 175 GLU A O 1
ATOM 1448 N N . ALA A 1 176 ? -25.561 5.479 4.083 1.00 51.47 176 ALA A N 1
ATOM 1449 C CA . ALA A 1 176 ? -25.559 4.130 3.512 1.00 51.47 176 ALA A CA 1
ATOM 1450 C C . ALA A 1 176 ? -26.262 3.091 4.414 1.00 51.47 176 ALA A C 1
ATOM 1452 O O . ALA A 1 176 ? -26.727 2.059 3.927 1.00 51.47 176 ALA A O 1
ATOM 1453 N N . GLU A 1 177 ? -26.368 3.347 5.723 1.00 52.75 177 GLU A N 1
ATOM 1454 C CA . GLU A 1 177 ? -27.003 2.437 6.688 1.00 52.75 177 GLU A CA 1
ATOM 1455 C C . GLU A 1 177 ? -28.515 2.642 6.824 1.00 52.75 177 GLU A C 1
ATOM 1457 O O . GLU A 1 177 ? -29.245 1.682 7.069 1.00 52.75 177 GLU A O 1
ATOM 1462 N N . ALA A 1 178 ? -29.009 3.865 6.615 1.00 52.16 178 ALA A N 1
ATOM 1463 C CA . ALA A 1 178 ? -30.402 4.230 6.879 1.00 52.16 178 ALA A CA 1
ATOM 1464 C C . ALA A 1 178 ? -31.443 3.516 5.984 1.00 52.16 178 ALA A C 1
ATOM 1466 O O . ALA A 1 178 ? -32.633 3.519 6.302 1.00 52.16 178 ALA A O 1
ATOM 1467 N N . ASN A 1 179 ? -31.021 2.888 4.881 1.00 51.97 179 ASN A N 1
ATOM 1468 C CA . ASN A 1 179 ? -31.920 2.258 3.907 1.00 51.97 179 ASN A CA 1
ATOM 1469 C C . ASN A 1 179 ? -32.036 0.726 4.020 1.00 51.97 179 ASN A C 1
ATOM 1471 O O . ASN A 1 179 ? -32.849 0.133 3.304 1.00 51.97 179 ASN A O 1
ATOM 1475 N N . ASP A 1 180 ? -31.291 0.069 4.915 1.00 55.62 180 ASP A N 1
ATOM 1476 C CA . ASP A 1 180 ? -31.321 -1.393 5.028 1.00 55.62 180 ASP A CA 1
ATOM 1477 C C . ASP A 1 180 ? -32.299 -1.876 6.114 1.00 55.62 180 ASP A C 1
ATOM 1479 O O . ASP A 1 180 ? -31.985 -1.983 7.299 1.00 55.62 180 ASP A O 1
ATOM 1483 N N . LYS A 1 181 ? -33.526 -2.204 5.690 1.00 54.75 181 LYS A N 1
ATOM 1484 C CA . LYS A 1 181 ? -34.597 -2.727 6.562 1.00 54.75 181 LYS A CA 1
ATOM 1485 C C . LYS A 1 181 ? -34.349 -4.150 7.075 1.00 54.75 181 LYS A C 1
ATOM 1487 O O . LYS A 1 181 ? -35.191 -4.678 7.798 1.00 54.75 181 LYS A O 1
ATOM 1492 N N . SER A 1 182 ? -33.263 -4.807 6.663 1.00 56.72 182 SER A N 1
ATOM 1493 C CA . SER A 1 182 ? -32.959 -6.184 7.061 1.00 56.72 182 SER A CA 1
ATOM 1494 C C . SER A 1 182 ? -32.180 -6.299 8.376 1.00 56.72 182 SER A C 1
ATOM 1496 O O . SER A 1 182 ? -31.904 -7.415 8.821 1.00 56.72 182 SER A O 1
ATOM 1498 N N . ILE A 1 183 ? -31.860 -5.160 8.996 1.00 59.31 183 ILE A N 1
ATOM 1499 C CA . ILE A 1 183 ? -30.984 -5.058 10.161 1.00 59.31 183 ILE A CA 1
ATOM 1500 C C . ILE A 1 183 ? -31.798 -4.708 11.409 1.00 59.31 183 ILE A C 1
ATOM 1502 O O . ILE A 1 183 ? -32.584 -3.762 11.432 1.00 59.31 183 ILE A O 1
ATOM 1506 N N . ASP A 1 184 ? -31.583 -5.485 12.468 1.00 67.88 184 ASP A N 1
ATOM 1507 C CA . ASP A 1 184 ? -32.084 -5.207 13.812 1.00 67.88 184 ASP A CA 1
ATOM 1508 C C . ASP A 1 184 ? -31.176 -4.153 14.473 1.00 67.88 184 ASP A C 1
ATOM 1510 O O . ASP A 1 184 ? -30.083 -4.454 14.958 1.00 67.88 184 ASP A O 1
ATOM 1514 N N . PHE A 1 185 ? -31.594 -2.887 14.424 1.00 66.31 185 PHE A N 1
ATOM 1515 C CA . PHE A 1 185 ? -30.813 -1.761 14.949 1.00 66.31 185 PHE A CA 1
ATOM 1516 C C . PHE A 1 185 ? -30.685 -1.765 16.477 1.00 66.31 185 PHE A C 1
ATOM 1518 O O . PHE A 1 185 ? -29.681 -1.278 17.001 1.00 66.31 185 PHE A O 1
ATOM 1525 N N . ASP A 1 186 ? -31.665 -2.317 17.195 1.00 67.06 186 ASP A N 1
ATOM 1526 C CA . ASP A 1 186 ? -31.600 -2.430 18.654 1.00 67.06 186 ASP A CA 1
ATOM 1527 C C . ASP A 1 186 ? -30.536 -3.453 19.056 1.00 67.06 186 ASP A C 1
ATOM 1529 O O . ASP A 1 186 ? -29.731 -3.207 19.959 1.00 67.06 186 ASP A O 1
ATOM 1533 N N . LEU A 1 187 ? -30.460 -4.558 18.311 1.00 66.69 187 LEU A N 1
ATOM 1534 C CA . LEU A 1 187 ? -29.383 -5.528 18.442 1.00 66.69 187 LEU A CA 1
ATOM 1535 C C . LEU A 1 187 ? -28.010 -4.912 18.151 1.00 66.69 187 LEU A C 1
ATOM 1537 O O . LEU A 1 187 ? -27.077 -5.111 18.927 1.00 66.69 187 LEU A O 1
ATOM 1541 N N . LEU A 1 188 ? -27.879 -4.173 17.047 1.00 69.38 188 LEU A N 1
ATOM 1542 C CA . LEU A 1 188 ? -26.618 -3.536 16.663 1.00 69.38 188 LEU A CA 1
ATOM 1543 C C . LEU A 1 188 ? -26.119 -2.588 17.766 1.00 69.38 188 LEU A C 1
ATOM 1545 O O . LEU A 1 188 ? -24.957 -2.659 18.163 1.00 69.38 188 LEU A O 1
ATOM 1549 N N . ARG A 1 189 ? -27.014 -1.757 18.319 1.00 71.44 189 ARG A N 1
ATOM 1550 C CA . ARG A 1 189 ? -26.696 -0.847 19.432 1.00 71.44 189 ARG A CA 1
ATOM 1551 C C . ARG A 1 189 ? -26.256 -1.585 20.688 1.00 71.44 189 ARG A C 1
ATOM 1553 O O . ARG A 1 189 ? -25.288 -1.164 21.313 1.00 71.44 189 ARG A O 1
ATOM 1560 N N . PHE A 1 190 ? -26.944 -2.668 21.052 1.00 73.00 190 PHE A N 1
ATOM 1561 C CA . PHE A 1 190 ? -26.560 -3.485 22.203 1.00 73.00 190 PHE A CA 1
ATOM 1562 C C . PHE A 1 190 ? -25.148 -4.053 22.034 1.00 73.00 190 PHE A C 1
ATOM 1564 O O . PHE A 1 190 ? -24.321 -3.927 22.930 1.00 73.00 190 PHE A O 1
ATOM 1571 N N . VAL A 1 191 ? -24.851 -4.630 20.869 1.00 70.69 191 VAL A N 1
ATOM 1572 C CA . VAL A 1 191 ? -23.549 -5.253 20.609 1.00 70.69 191 VAL A CA 1
ATOM 1573 C C . VAL A 1 191 ? -22.419 -4.219 20.597 1.00 70.69 191 VAL A C 1
ATOM 1575 O O . VAL A 1 191 ? -21.380 -4.459 21.205 1.00 70.69 191 VAL A O 1
ATOM 1578 N N . ILE A 1 192 ? -22.625 -3.051 19.980 1.00 73.12 192 ILE A N 1
ATOM 1579 C CA . ILE A 1 192 ? -21.655 -1.943 20.027 1.00 73.12 192 ILE A CA 1
ATOM 1580 C C . ILE A 1 192 ? -21.419 -1.498 21.473 1.00 73.12 192 ILE A C 1
ATOM 1582 O O . ILE A 1 192 ? -20.272 -1.354 21.882 1.00 73.12 192 ILE A O 1
ATOM 1586 N N . HIS A 1 193 ? -22.482 -1.332 22.264 1.00 76.12 193 HIS A N 1
ATOM 1587 C CA . HIS A 1 193 ? -22.357 -0.946 23.668 1.00 76.12 193 HIS A CA 1
ATOM 1588 C C . HIS A 1 193 ? -21.549 -1.968 24.480 1.00 76.12 193 HIS A C 1
ATOM 1590 O O . HIS A 1 193 ? -20.660 -1.588 25.240 1.00 76.12 193 HIS A O 1
ATOM 1596 N N . GLU A 1 194 ? -21.799 -3.265 24.278 1.00 71.38 194 GLU A N 1
ATOM 1597 C CA . GLU A 1 194 ? -21.022 -4.318 24.934 1.00 71.38 194 GLU A CA 1
ATOM 1598 C C . GLU A 1 194 ? -19.548 -4.295 24.504 1.00 71.38 194 GLU A C 1
ATOM 1600 O O . GLU A 1 194 ? -18.692 -4.511 25.358 1.00 71.38 194 GLU A O 1
ATOM 1605 N N . ILE A 1 195 ? -19.223 -3.987 23.240 1.00 70.81 195 ILE A N 1
ATOM 1606 C CA . ILE A 1 195 ? -17.827 -3.781 22.803 1.00 70.81 195 ILE A CA 1
ATOM 1607 C C . ILE A 1 195 ? -17.206 -2.599 23.544 1.00 70.81 195 ILE A C 1
ATOM 1609 O O . ILE A 1 195 ? -16.124 -2.710 24.123 1.00 70.81 195 ILE A O 1
ATOM 1613 N N . GLU A 1 196 ? -17.899 -1.463 23.557 1.00 72.44 196 GLU A N 1
ATOM 1614 C CA . GLU A 1 196 ? -17.382 -0.242 24.165 1.00 72.44 196 GLU A CA 1
ATOM 1615 C C . GLU A 1 196 ? -17.089 -0.404 25.664 1.00 72.44 196 GLU A C 1
ATOM 1617 O O . GLU A 1 196 ? -16.082 0.122 26.150 1.00 72.44 196 GLU A O 1
ATOM 1622 N N . GLU A 1 197 ? -17.936 -1.151 26.379 1.00 73.06 197 GLU A N 1
ATOM 1623 C CA . GLU A 1 197 ? -17.828 -1.375 27.824 1.00 73.06 197 GLU A CA 1
ATOM 1624 C C . GLU A 1 197 ? -16.965 -2.595 28.196 1.00 73.06 197 GLU A C 1
ATOM 1626 O O . GLU A 1 197 ? -16.221 -2.538 29.174 1.00 73.06 197 GLU A O 1
ATOM 1631 N N . SER A 1 198 ? -17.024 -3.693 27.434 1.00 67.31 198 SER A N 1
ATOM 1632 C CA . SER A 1 198 ? -16.419 -4.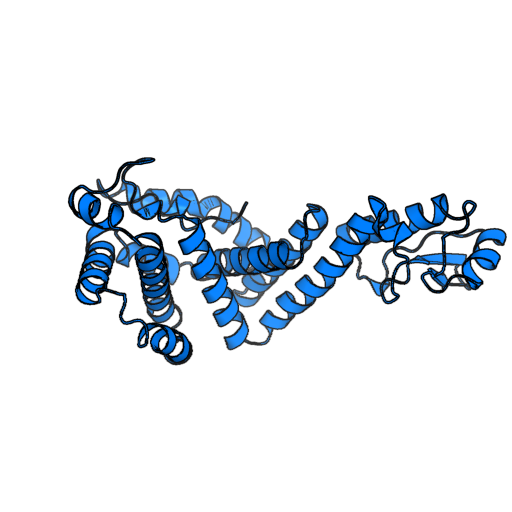981 27.828 1.00 67.31 198 SER A CA 1
ATOM 1633 C C . SER A 1 198 ? -15.127 -5.338 27.084 1.00 67.31 198 SER A C 1
ATOM 1635 O O . SER A 1 198 ? -14.417 -6.241 27.520 1.00 67.31 198 SER A O 1
ATOM 1637 N N . PHE A 1 199 ? -14.797 -4.652 25.983 1.00 72.44 199 PHE A N 1
ATOM 1638 C CA . PHE A 1 199 ? -13.675 -5.013 25.098 1.00 72.44 199 PHE A CA 1
ATOM 1639 C C . PHE A 1 199 ? -12.525 -4.005 25.183 1.00 72.44 199 PHE A C 1
ATOM 1641 O O . PHE A 1 199 ? -11.691 -3.903 24.285 1.00 72.44 199 PHE A O 1
ATOM 1648 N N . GLN A 1 200 ? -12.496 -3.222 26.265 1.00 77.44 200 GLN A N 1
ATOM 1649 C CA . GLN A 1 200 ? -11.488 -2.191 26.516 1.00 77.44 200 GLN A CA 1
ATOM 1650 C C . GLN A 1 200 ? -11.362 -1.158 25.380 1.00 77.44 200 GLN A C 1
ATOM 1652 O O . GLN A 1 200 ? -10.350 -0.466 25.267 1.00 77.44 200 GLN A O 1
ATOM 1657 N N . TRP A 1 201 ? -12.405 -0.993 24.561 1.00 81.75 201 TRP A N 1
ATOM 1658 C CA . TRP A 1 201 ? -12.385 -0.134 23.377 1.00 81.75 201 TRP A CA 1
ATOM 1659 C C . TRP A 1 201 ? -11.974 1.309 23.699 1.00 81.75 201 TRP A C 1
ATOM 1661 O O . TRP A 1 201 ? -11.189 1.919 22.979 1.00 81.75 201 TRP A O 1
ATOM 1671 N N . ARG A 1 202 ? -12.405 1.848 24.849 1.00 83.56 202 ARG A N 1
ATOM 1672 C CA . ARG A 1 202 ? -11.968 3.176 25.317 1.00 83.56 202 ARG A CA 1
ATOM 1673 C C . ARG A 1 202 ? -10.454 3.276 25.529 1.00 83.56 202 ARG A C 1
ATOM 1675 O O . ARG A 1 202 ? -9.884 4.332 25.257 1.00 83.56 202 ARG A O 1
ATOM 1682 N N . LYS A 1 203 ? -9.798 2.207 25.998 1.00 83.31 203 LYS A N 1
ATOM 1683 C CA . LYS A 1 203 ? -8.335 2.156 26.132 1.00 83.31 203 LYS A CA 1
ATOM 1684 C C . LYS A 1 203 ? -7.664 2.080 24.763 1.00 83.31 203 LYS A C 1
ATOM 1686 O O . LYS A 1 203 ? -6.694 2.797 24.557 1.00 83.31 203 LYS A O 1
ATOM 1691 N N . ILE A 1 204 ? -8.216 1.308 23.824 1.00 87.31 204 ILE A N 1
ATOM 1692 C CA . ILE A 1 204 ? -7.743 1.255 22.429 1.00 87.31 204 ILE A CA 1
ATOM 1693 C C . ILE A 1 204 ? -7.815 2.637 21.769 1.00 87.31 204 ILE A C 1
ATOM 1695 O O . ILE A 1 204 ? -6.824 3.109 21.214 1.00 87.31 204 ILE A O 1
ATOM 1699 N N . ILE A 1 205 ? -8.939 3.347 21.914 1.00 89.19 205 ILE A N 1
ATOM 1700 C CA . ILE A 1 205 ? -9.056 4.744 21.471 1.00 89.19 205 ILE A CA 1
ATOM 1701 C C . ILE A 1 205 ? -7.990 5.610 22.153 1.00 89.19 205 ILE A C 1
ATOM 1703 O O . ILE A 1 205 ? -7.341 6.416 21.493 1.00 89.19 205 ILE A O 1
ATOM 1707 N N . GLY A 1 206 ? -7.813 5.474 23.471 1.00 89.62 206 GLY A N 1
ATOM 1708 C CA . GLY A 1 206 ? -6.801 6.214 24.227 1.00 89.62 206 GLY A CA 1
ATOM 1709 C C . GLY A 1 206 ? -5.380 5.975 23.713 1.00 89.62 206 GLY A C 1
ATOM 1710 O O . GLY A 1 206 ? -4.631 6.929 23.522 1.00 89.62 206 GLY A O 1
ATOM 1711 N N . PHE A 1 207 ? -5.039 4.722 23.416 1.00 91.06 207 PHE A N 1
ATOM 1712 C CA . PHE A 1 207 ? -3.758 4.329 22.843 1.00 91.06 207 PHE A CA 1
ATOM 1713 C C . PHE A 1 207 ? -3.530 4.981 21.477 1.00 91.06 207 PHE A C 1
ATOM 1715 O O . PHE A 1 207 ? -2.513 5.648 21.283 1.00 91.06 207 PHE A O 1
ATOM 1722 N N . PHE A 1 208 ? -4.484 4.865 20.550 1.00 93.19 208 PHE A N 1
ATOM 1723 C CA . PHE A 1 208 ? -4.334 5.433 19.207 1.00 93.19 208 PHE A CA 1
ATOM 1724 C C . PHE A 1 208 ? -4.478 6.958 19.160 1.00 93.19 208 PHE A C 1
ATOM 1726 O O . PHE A 1 208 ? -3.928 7.586 18.262 1.00 93.19 208 PHE A O 1
ATOM 1733 N N . LYS A 1 209 ? -5.106 7.597 20.156 1.00 90.81 209 LYS A N 1
ATOM 1734 C CA . LYS A 1 209 ? -5.013 9.058 20.333 1.00 90.81 209 LYS A CA 1
ATOM 1735 C C . LYS A 1 209 ? -3.572 9.519 20.556 1.00 90.81 209 LYS A C 1
ATOM 1737 O O . LYS A 1 209 ? -3.211 10.604 20.109 1.00 90.81 209 LYS A O 1
ATOM 1742 N N . SER A 1 210 ? -2.761 8.710 21.237 1.00 90.12 210 SER A N 1
ATOM 1743 C CA . SER A 1 210 ? -1.339 8.985 21.469 1.00 90.12 210 SER A CA 1
ATOM 1744 C C . SER A 1 210 ? -0.413 8.418 20.388 1.00 90.12 210 SER A C 1
ATOM 1746 O O . SER A 1 210 ? 0.738 8.834 20.327 1.00 90.12 210 SER A O 1
ATOM 1748 N N . ASN A 1 211 ? -0.905 7.510 19.538 1.00 92.19 211 ASN A N 1
ATOM 1749 C CA . ASN A 1 211 ? -0.145 6.812 18.492 1.00 92.19 211 ASN A CA 1
ATOM 1750 C C . ASN A 1 211 ? -0.908 6.843 17.157 1.00 92.19 211 ASN A C 1
ATOM 1752 O O . ASN A 1 211 ? -1.204 5.813 16.547 1.00 92.19 211 ASN A O 1
ATOM 1756 N N . LYS A 1 212 ? -1.328 8.042 16.750 1.00 93.00 212 LYS A N 1
ATOM 1757 C CA . LYS A 1 212 ? -2.180 8.249 15.573 1.00 93.00 212 LYS A CA 1
ATOM 1758 C C . LYS A 1 212 ? -1.492 7.808 14.277 1.00 93.00 212 LYS A C 1
ATOM 1760 O O . LYS A 1 212 ? -2.139 7.242 13.404 1.00 93.00 212 LYS A O 1
ATOM 1765 N N . ASP A 1 213 ? -0.189 8.030 14.186 1.00 94.56 213 ASP A N 1
ATOM 1766 C CA . ASP A 1 213 ? 0.704 7.572 13.122 1.00 94.56 213 ASP A CA 1
ATOM 1767 C C . ASP A 1 213 ? 0.627 6.055 12.896 1.00 94.56 213 ASP A C 1
ATOM 1769 O O . ASP A 1 213 ? 0.546 5.612 11.752 1.00 94.56 213 ASP A O 1
ATOM 1773 N N . LEU A 1 214 ? 0.567 5.256 13.969 1.00 95.38 214 LEU A N 1
ATOM 1774 C CA . LEU A 1 214 ? 0.404 3.803 13.861 1.00 95.38 214 LEU A CA 1
ATOM 1775 C C . LEU A 1 214 ? -0.940 3.428 13.247 1.00 95.38 214 LEU A C 1
ATOM 1777 O O . LEU A 1 214 ? -1.001 2.561 12.378 1.00 95.38 214 LEU A O 1
ATOM 1781 N N . LEU A 1 215 ? -2.015 4.099 13.660 1.00 94.88 215 LEU A N 1
ATOM 1782 C CA . LEU A 1 215 ? -3.339 3.835 13.107 1.00 94.88 215 LEU A CA 1
ATOM 1783 C C . LEU A 1 215 ? -3.431 4.237 11.630 1.00 94.88 215 LEU A C 1
ATOM 1785 O O . LEU A 1 215 ? -4.008 3.510 10.824 1.00 94.88 215 LEU A O 1
ATOM 1789 N N . GLU A 1 216 ? -2.837 5.375 11.271 1.00 96.19 216 GLU A N 1
ATOM 1790 C CA . GLU A 1 216 ? -2.731 5.819 9.882 1.00 96.19 216 GLU A CA 1
ATOM 1791 C C . GLU A 1 216 ? -1.911 4.843 9.033 1.00 96.19 216 GLU A C 1
ATOM 1793 O O . GLU A 1 216 ? -2.307 4.534 7.910 1.00 96.19 216 GLU A O 1
ATOM 1798 N N . ALA A 1 217 ? -0.811 4.310 9.574 1.00 96.94 217 ALA A N 1
ATOM 1799 C CA . ALA A 1 217 ? 0.007 3.308 8.903 1.00 96.94 217 ALA A CA 1
ATOM 1800 C C . ALA A 1 217 ? -0.763 2.011 8.643 1.00 96.94 217 ALA A C 1
ATOM 1802 O O . ALA A 1 217 ? -0.769 1.529 7.511 1.00 96.94 217 ALA A O 1
ATOM 1803 N N . LEU A 1 218 ? -1.453 1.474 9.653 1.00 96.62 218 LEU A N 1
ATOM 1804 C CA . LEU A 1 218 ? -2.284 0.278 9.501 1.00 96.62 218 LEU A CA 1
ATOM 1805 C C . LEU A 1 218 ? -3.394 0.497 8.469 1.00 96.62 218 LEU A C 1
ATOM 1807 O O . LEU A 1 218 ? -3.535 -0.289 7.533 1.00 96.62 218 LEU A O 1
ATOM 1811 N N . GLY A 1 219 ? -4.140 1.599 8.601 1.00 96.19 219 GLY A N 1
ATOM 1812 C CA . GLY A 1 219 ? -5.211 1.941 7.671 1.00 96.19 219 GLY A CA 1
ATOM 1813 C C . GLY A 1 219 ? -4.693 2.072 6.244 1.00 96.19 219 GLY A C 1
ATOM 1814 O O . GLY A 1 219 ? -5.196 1.417 5.335 1.00 96.19 219 GLY A O 1
ATOM 1815 N N . LEU A 1 220 ? -3.627 2.841 6.024 1.00 97.38 220 LEU A N 1
ATOM 1816 C CA . LEU A 1 220 ? -3.095 3.014 4.677 1.00 97.38 220 LEU A CA 1
ATOM 1817 C C . LEU A 1 220 ? -2.497 1.715 4.112 1.00 97.38 220 LEU A C 1
ATOM 1819 O O . LEU A 1 220 ? -2.636 1.468 2.917 1.00 97.38 220 LEU A O 1
ATOM 1823 N N . ALA A 1 221 ? -1.892 0.855 4.940 1.00 97.19 221 ALA A N 1
ATOM 1824 C CA . ALA A 1 221 ? -1.399 -0.455 4.511 1.00 97.19 221 ALA A CA 1
ATOM 1825 C C . ALA A 1 221 ? -2.532 -1.341 3.963 1.00 97.19 221 ALA A C 1
ATOM 1827 O O . ALA A 1 221 ? -2.406 -1.917 2.881 1.00 97.19 221 ALA A O 1
ATOM 1828 N N . TRP A 1 222 ? -3.667 -1.406 4.656 1.00 96.94 222 TRP A N 1
ATOM 1829 C CA . TRP A 1 222 ? -4.827 -2.163 4.184 1.00 96.94 222 TRP A CA 1
ATOM 1830 C C . TRP A 1 222 ? -5.496 -1.540 2.958 1.00 96.94 222 TRP A C 1
ATOM 1832 O O . TRP A 1 222 ? -5.890 -2.262 2.041 1.00 96.94 222 TRP A O 1
ATOM 1842 N N . TYR A 1 223 ? -5.541 -0.210 2.875 1.00 97.19 223 TYR A N 1
ATOM 1843 C CA . TYR A 1 223 ? -6.027 0.488 1.684 1.00 97.19 223 TYR A CA 1
ATOM 1844 C C . TYR A 1 223 ? -5.206 0.133 0.437 1.00 97.19 223 TYR A C 1
ATOM 1846 O O . TYR A 1 223 ? -5.753 -0.185 -0.624 1.00 97.19 223 TYR A O 1
ATOM 1854 N N . VAL A 1 224 ? -3.874 0.155 0.546 1.00 97.31 224 VAL A N 1
ATOM 1855 C CA . VAL A 1 224 ? -3.018 -0.188 -0.597 1.00 97.31 224 VAL A CA 1
ATOM 1856 C C . VAL A 1 224 ? -3.018 -1.684 -0.893 1.00 97.31 224 VAL A C 1
ATOM 1858 O O . VAL A 1 224 ? -2.850 -2.069 -2.048 1.00 97.31 224 VAL A O 1
ATOM 1861 N N . ASN A 1 225 ? -3.285 -2.528 0.105 1.00 97.06 225 ASN A N 1
ATOM 1862 C CA . ASN A 1 225 ? -3.498 -3.955 -0.102 1.00 97.06 225 ASN A CA 1
ATOM 1863 C C . ASN A 1 225 ? -4.714 -4.239 -0.998 1.00 97.06 225 ASN A C 1
ATOM 1865 O O . ASN A 1 225 ? -4.605 -5.007 -1.952 1.00 97.06 225 ASN A O 1
ATOM 1869 N N . GLN A 1 226 ? -5.843 -3.560 -0.767 1.00 95.12 226 GLN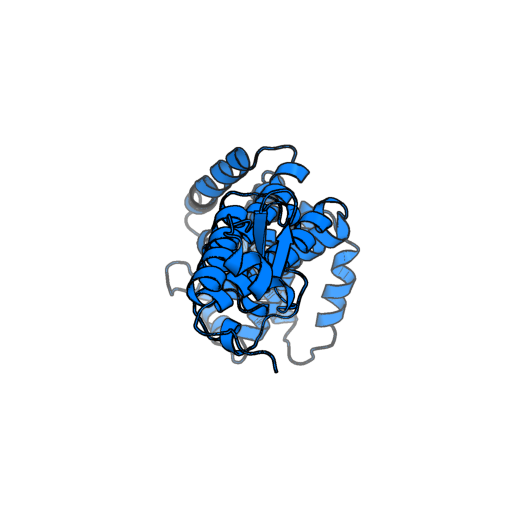 A N 1
ATOM 1870 C CA . GLN A 1 226 ? -7.002 -3.657 -1.664 1.00 95.12 226 GLN A CA 1
ATOM 1871 C C . GLN A 1 226 ? -6.633 -3.243 -3.091 1.00 95.12 226 GLN A C 1
ATOM 1873 O O . GLN A 1 226 ? -6.925 -3.961 -4.041 1.00 95.12 226 GLN A O 1
ATOM 1878 N N . LYS A 1 227 ? -5.900 -2.131 -3.252 1.00 95.81 227 LYS A N 1
ATOM 1879 C CA . LYS A 1 227 ? -5.419 -1.670 -4.569 1.00 95.81 227 LYS A CA 1
ATOM 1880 C C . LYS A 1 227 ? -4.540 -2.714 -5.266 1.00 95.81 227 LYS A C 1
ATOM 1882 O O . LYS A 1 227 ? -4.651 -2.877 -6.479 1.00 95.81 227 LYS A O 1
ATOM 1887 N N . ILE A 1 228 ? -3.664 -3.395 -4.523 1.00 96.00 228 ILE A N 1
ATOM 1888 C CA . ILE A 1 228 ? -2.807 -4.480 -5.027 1.00 96.00 228 ILE A CA 1
ATOM 1889 C C . ILE A 1 228 ? -3.664 -5.636 -5.557 1.00 96.00 228 ILE A C 1
ATOM 1891 O O . ILE A 1 228 ? -3.419 -6.110 -6.668 1.00 96.00 228 ILE A O 1
ATOM 1895 N N . ILE A 1 229 ? -4.675 -6.054 -4.789 1.00 94.56 229 ILE A N 1
ATOM 1896 C CA . ILE A 1 229 ? -5.596 -7.141 -5.149 1.00 94.56 229 ILE A CA 1
ATOM 1897 C C . ILE A 1 229 ? -6.434 -6.759 -6.374 1.00 94.56 229 ILE A C 1
ATOM 1899 O O . ILE A 1 229 ? -6.434 -7.494 -7.359 1.00 94.56 229 ILE A O 1
ATOM 1903 N N . ASP A 1 230 ? -7.074 -5.587 -6.357 1.00 94.38 230 ASP A N 1
ATOM 1904 C CA . ASP A 1 230 ? -7.914 -5.083 -7.452 1.00 94.38 230 ASP A CA 1
ATOM 1905 C C . ASP A 1 230 ? -7.139 -4.982 -8.767 1.00 94.38 230 ASP A C 1
ATOM 1907 O O . ASP A 1 230 ? -7.658 -5.265 -9.848 1.00 94.38 230 ASP A O 1
ATOM 1911 N N . LYS A 1 231 ? -5.869 -4.572 -8.681 1.00 94.12 231 LYS A N 1
ATOM 1912 C CA . LYS A 1 231 ? -4.986 -4.473 -9.840 1.00 94.12 231 LYS A CA 1
ATOM 1913 C C . LYS A 1 231 ? -4.337 -5.798 -10.216 1.00 94.12 231 LYS A C 1
ATOM 1915 O O . LYS A 1 231 ? -3.626 -5.796 -11.215 1.00 94.12 231 LYS A O 1
ATOM 1920 N N . GLY A 1 232 ? -4.547 -6.892 -9.483 1.00 93.88 232 GLY A N 1
ATOM 1921 C CA . GLY A 1 232 ? -3.945 -8.199 -9.763 1.00 93.88 232 GLY A CA 1
ATOM 1922 C C . GLY A 1 232 ? -2.415 -8.157 -9.765 1.00 93.88 232 GLY A C 1
ATOM 1923 O O . GLY A 1 232 ? -1.791 -8.614 -10.724 1.00 93.88 232 GLY A O 1
ATOM 1924 N N . ILE A 1 233 ? -1.826 -7.521 -8.748 1.00 95.81 233 ILE A N 1
ATOM 1925 C CA . ILE A 1 233 ? -0.375 -7.462 -8.537 1.00 95.81 233 ILE A CA 1
ATOM 1926 C C . ILE A 1 233 ? 0.008 -8.587 -7.569 1.00 95.81 233 ILE A C 1
ATOM 1928 O O . ILE A 1 233 ? -0.390 -8.592 -6.405 1.00 95.81 233 ILE A O 1
ATOM 1932 N N . GLU A 1 234 ? 0.803 -9.540 -8.036 1.00 94.81 234 GLU A N 1
ATOM 1933 C CA . GLU A 1 234 ? 1.233 -10.727 -7.296 1.00 94.81 234 GLU A CA 1
ATOM 1934 C C . GLU A 1 234 ? 2.722 -10.679 -6.937 1.00 94.81 234 GLU A C 1
ATOM 1936 O O . GLU A 1 234 ? 3.104 -11.117 -5.847 1.00 94.81 234 GLU A O 1
ATOM 1941 N N . TYR A 1 235 ? 3.540 -10.095 -7.812 1.00 95.88 235 TYR A N 1
ATOM 1942 C CA . TYR A 1 235 ? 4.983 -9.977 -7.702 1.00 95.88 235 TYR A CA 1
ATOM 1943 C C . TYR A 1 235 ? 5.397 -9.200 -6.452 1.00 95.88 235 TYR A C 1
ATOM 1945 O O . TYR A 1 235 ? 5.008 -8.049 -6.239 1.00 95.88 235 TYR A O 1
ATOM 1953 N N . LEU A 1 236 ? 6.237 -9.829 -5.626 1.00 94.69 236 LEU A N 1
ATOM 1954 C CA . LEU A 1 236 ? 6.636 -9.291 -4.327 1.00 94.69 236 LEU A CA 1
ATOM 1955 C C . LEU A 1 236 ? 7.322 -7.922 -4.440 1.00 94.69 236 LEU A C 1
ATOM 1957 O O . LEU A 1 236 ? 6.978 -7.021 -3.682 1.00 94.69 236 LEU A O 1
ATOM 1961 N N . GLY A 1 237 ? 8.231 -7.736 -5.403 1.00 94.38 237 GLY A N 1
ATOM 1962 C CA . GLY A 1 237 ? 8.918 -6.454 -5.603 1.00 94.38 237 GLY A CA 1
ATOM 1963 C C . GLY A 1 237 ? 7.947 -5.305 -5.891 1.00 94.38 237 GLY A C 1
ATOM 1964 O O . GLY A 1 237 ? 8.052 -4.230 -5.303 1.00 94.38 237 GLY A O 1
ATOM 1965 N N . ALA A 1 238 ? 6.920 -5.558 -6.706 1.00 96.19 238 ALA A N 1
ATOM 1966 C CA . ALA A 1 238 ? 5.870 -4.588 -7.013 1.00 96.19 238 ALA A CA 1
ATOM 1967 C C . ALA A 1 238 ? 5.023 -4.235 -5.778 1.00 96.19 238 ALA A C 1
ATOM 1969 O O . ALA A 1 238 ? 4.746 -3.056 -5.544 1.00 96.19 238 ALA A O 1
ATOM 1970 N N . LYS A 1 239 ? 4.655 -5.232 -4.961 1.00 96.31 239 LYS A N 1
ATOM 1971 C CA . LYS A 1 239 ? 3.935 -5.021 -3.693 1.00 96.31 239 LYS A CA 1
ATOM 1972 C C . LYS A 1 239 ? 4.757 -4.192 -2.710 1.00 96.31 239 LYS A C 1
ATOM 1974 O O . LYS A 1 239 ? 4.241 -3.232 -2.143 1.00 96.31 239 LYS A O 1
ATOM 1979 N N . LEU A 1 240 ? 6.037 -4.531 -2.538 1.00 95.19 240 LEU A N 1
ATOM 1980 C CA . LEU A 1 240 ? 6.936 -3.827 -1.622 1.00 95.19 240 LEU A CA 1
ATOM 1981 C C . LEU A 1 240 ? 7.062 -2.347 -1.986 1.00 95.19 240 LEU A C 1
ATOM 1983 O O . LEU A 1 240 ? 6.935 -1.508 -1.103 1.00 95.19 240 LEU A O 1
ATOM 1987 N N . LEU A 1 241 ? 7.211 -2.009 -3.271 1.00 95.75 241 LEU A N 1
ATOM 1988 C CA . LEU A 1 241 ? 7.257 -0.611 -3.722 1.00 95.75 241 LEU A CA 1
ATOM 1989 C C . LEU A 1 241 ? 6.014 0.187 -3.296 1.00 95.75 241 LEU A C 1
ATOM 1991 O O . LEU A 1 241 ? 6.129 1.331 -2.857 1.00 95.75 241 LEU A O 1
ATOM 1995 N N . ILE A 1 242 ? 4.832 -0.424 -3.398 1.00 97.19 242 ILE A N 1
ATOM 1996 C CA . ILE A 1 242 ? 3.556 0.193 -3.016 1.00 97.19 242 ILE A CA 1
ATOM 1997 C C . ILE A 1 242 ? 3.488 0.407 -1.498 1.00 97.19 242 ILE A C 1
ATOM 1999 O O . ILE A 1 242 ? 3.166 1.507 -1.046 1.00 97.19 242 ILE A O 1
ATOM 2003 N N . PHE A 1 243 ? 3.823 -0.615 -0.707 1.00 96.12 243 PHE A N 1
ATOM 2004 C CA . PHE A 1 243 ? 3.830 -0.510 0.755 1.00 96.12 243 PHE A CA 1
ATOM 2005 C C . PHE A 1 243 ? 4.869 0.495 1.261 1.00 96.12 243 PHE A C 1
ATOM 2007 O O . PHE A 1 243 ? 4.579 1.276 2.166 1.00 96.12 243 PHE A O 1
ATOM 2014 N N . GLU A 1 244 ? 6.062 0.531 0.664 1.00 95.00 244 GLU A N 1
ATOM 2015 C CA . GLU A 1 244 ? 7.086 1.518 1.012 1.00 95.00 244 GLU A CA 1
ATOM 2016 C C . GLU A 1 244 ? 6.605 2.949 0.757 1.00 95.00 244 GLU A C 1
ATOM 2018 O O . GLU A 1 244 ? 6.815 3.819 1.605 1.00 95.00 244 GLU A O 1
ATOM 2023 N N . ALA A 1 245 ? 5.918 3.192 -0.364 1.00 96.06 245 ALA A N 1
ATOM 2024 C CA . ALA A 1 245 ? 5.329 4.494 -0.655 1.00 96.06 245 ALA A CA 1
ATOM 2025 C C . ALA A 1 245 ? 4.268 4.887 0.385 1.00 96.06 245 ALA A C 1
ATOM 2027 O O . ALA A 1 245 ? 4.295 6.012 0.884 1.00 96.06 245 ALA A O 1
ATOM 2028 N N . ALA A 1 246 ? 3.388 3.958 0.774 1.00 97.25 246 ALA A N 1
ATOM 2029 C CA . ALA A 1 246 ? 2.391 4.191 1.819 1.00 97.25 246 ALA A CA 1
ATOM 2030 C C . ALA A 1 246 ? 3.040 4.584 3.157 1.00 97.25 246 ALA A C 1
ATOM 2032 O O . ALA A 1 246 ? 2.712 5.623 3.729 1.00 97.25 246 ALA A O 1
ATOM 2033 N N . MET A 1 247 ? 4.019 3.804 3.626 1.00 96.50 247 MET A N 1
ATOM 2034 C CA . MET A 1 247 ? 4.720 4.087 4.886 1.00 96.50 247 MET A CA 1
ATOM 2035 C C . MET A 1 247 ? 5.466 5.420 4.846 1.00 96.50 247 MET A C 1
ATOM 2037 O O . MET A 1 247 ? 5.495 6.154 5.834 1.00 96.50 247 MET A O 1
ATOM 2041 N N . LYS A 1 248 ? 6.055 5.763 3.697 1.00 96.44 248 LYS A N 1
ATOM 2042 C CA . LYS A 1 248 ? 6.716 7.051 3.499 1.00 96.44 248 LYS A CA 1
ATOM 2043 C C . LYS A 1 248 ? 5.730 8.216 3.601 1.00 96.44 248 LYS A C 1
ATOM 2045 O O . LYS A 1 248 ? 6.044 9.189 4.279 1.00 96.44 248 LYS A O 1
ATOM 2050 N N . VAL A 1 249 ? 4.544 8.114 2.993 1.00 97.44 249 VAL A N 1
ATOM 2051 C CA . VAL A 1 249 ? 3.502 9.151 3.104 1.00 97.44 249 VAL A CA 1
ATOM 2052 C C . VAL A 1 249 ? 3.103 9.372 4.565 1.00 97.44 249 VAL A C 1
ATOM 2054 O O . VAL A 1 249 ? 3.058 10.519 5.007 1.00 97.44 249 VAL A O 1
ATOM 2057 N N . VAL A 1 250 ? 2.871 8.298 5.326 1.00 97.19 250 VAL A N 1
ATOM 2058 C CA . VAL A 1 250 ? 2.488 8.391 6.747 1.00 97.19 250 VAL A CA 1
ATOM 2059 C C . VAL A 1 250 ? 3.601 9.032 7.575 1.00 97.19 250 VAL A C 1
ATOM 2061 O O . VAL A 1 250 ? 3.347 9.991 8.305 1.00 97.19 250 VAL A O 1
ATOM 2064 N N . ALA A 1 251 ? 4.840 8.554 7.427 1.00 96.56 251 ALA A N 1
ATOM 2065 C CA . ALA A 1 251 ? 5.988 9.074 8.166 1.00 96.56 251 ALA A CA 1
ATOM 2066 C C . ALA A 1 251 ? 6.218 10.570 7.886 1.00 96.56 251 ALA A C 1
ATOM 2068 O O . ALA A 1 251 ? 6.337 11.373 8.810 1.00 96.56 251 ALA A O 1
ATOM 2069 N N . GLU A 1 252 ? 6.191 10.973 6.611 1.00 95.25 252 GLU A N 1
ATOM 2070 C CA . GLU A 1 252 ? 6.389 12.370 6.218 1.00 95.25 252 GLU A CA 1
ATOM 2071 C C . GLU A 1 252 ? 5.285 13.293 6.752 1.00 95.25 252 GLU A C 1
ATOM 2073 O O . GLU A 1 252 ? 5.580 14.414 7.168 1.00 95.25 252 GLU A O 1
ATOM 2078 N N . ARG A 1 253 ? 4.025 12.839 6.770 1.00 93.75 253 ARG A N 1
ATOM 2079 C CA . ARG A 1 253 ? 2.897 13.614 7.318 1.00 93.75 253 ARG A CA 1
ATOM 2080 C C . ARG A 1 253 ? 2.978 13.780 8.835 1.00 93.75 253 ARG A C 1
ATOM 2082 O O . ARG A 1 253 ? 2.533 14.802 9.351 1.00 93.75 253 ARG A O 1
ATOM 2089 N N . ASN A 1 254 ? 3.577 12.816 9.527 1.00 92.81 254 ASN A N 1
ATOM 2090 C CA . ASN A 1 254 ? 3.766 12.845 10.976 1.00 92.81 254 ASN A CA 1
ATOM 2091 C C . ASN A 1 254 ? 5.138 13.412 11.398 1.00 92.81 254 ASN A C 1
ATOM 2093 O O . ASN A 1 254 ? 5.457 13.447 12.584 1.00 92.81 254 ASN A O 1
ATOM 2097 N N . GLY A 1 255 ? 5.936 13.922 10.449 1.00 93.88 255 GLY A N 1
ATOM 2098 C CA . GLY A 1 255 ? 7.217 14.574 10.734 1.00 93.88 255 GLY A CA 1
ATOM 2099 C C . GLY A 1 255 ? 8.309 13.620 11.226 1.00 93.88 255 GLY A C 1
ATOM 2100 O O . GLY A 1 255 ? 9.228 14.056 11.918 1.00 93.88 255 GLY A O 1
ATOM 2101 N N . GLU A 1 256 ? 8.221 12.337 10.877 1.00 95.44 256 GLU A N 1
ATOM 2102 C CA . GLU A 1 256 ? 9.173 11.303 11.278 1.00 95.44 256 GLU A CA 1
ATOM 2103 C C . GLU A 1 256 ? 9.803 10.573 10.085 1.00 95.44 256 GLU A C 1
ATOM 2105 O O . GLU A 1 256 ? 9.448 10.786 8.925 1.00 95.44 256 GLU A O 1
ATOM 2110 N N . THR A 1 257 ? 10.788 9.716 10.360 1.00 95.69 257 THR A N 1
ATOM 2111 C CA . THR A 1 257 ? 11.406 8.866 9.336 1.00 95.69 257 THR A CA 1
ATOM 2112 C C . THR A 1 257 ? 10.626 7.565 9.164 1.00 95.69 257 THR A C 1
ATOM 2114 O O . THR A 1 257 ? 9.983 7.077 10.092 1.00 95.69 257 THR A O 1
ATOM 2117 N N . THR A 1 258 ? 10.727 6.947 7.985 1.00 94.44 258 THR A N 1
ATOM 2118 C CA . THR A 1 258 ? 10.129 5.624 7.744 1.00 94.44 258 THR A CA 1
ATOM 2119 C C . THR A 1 258 ? 10.688 4.558 8.689 1.00 94.44 258 THR A C 1
ATOM 2121 O O . THR A 1 258 ? 9.951 3.662 9.081 1.00 94.44 258 THR A O 1
ATOM 2124 N N . ASP A 1 259 ? 11.958 4.663 9.088 1.00 94.56 259 ASP A N 1
ATOM 2125 C CA . ASP A 1 259 ? 12.570 3.727 10.038 1.00 94.56 259 ASP A CA 1
ATOM 2126 C C . ASP A 1 259 ? 11.975 3.876 11.451 1.00 94.56 259 ASP A C 1
ATOM 2128 O O . ASP A 1 259 ? 11.612 2.874 12.056 1.00 94.56 259 ASP A O 1
ATOM 2132 N N . SER A 1 260 ? 11.753 5.110 11.930 1.00 95.31 260 SER A N 1
ATOM 2133 C CA . SER A 1 260 ? 11.055 5.368 13.206 1.00 95.31 260 SER A CA 1
ATOM 2134 C C . SER A 1 260 ? 9.655 4.750 13.213 1.00 95.31 260 SER A C 1
ATOM 2136 O O . SER A 1 260 ? 9.290 4.033 14.146 1.00 95.31 260 SER A O 1
ATOM 2138 N N . LEU A 1 261 ? 8.888 4.964 12.140 1.00 95.81 261 LEU A N 1
ATOM 2139 C CA . LEU A 1 261 ? 7.546 4.399 12.015 1.00 95.81 261 LEU A CA 1
ATOM 2140 C C . LEU A 1 261 ? 7.578 2.861 12.002 1.00 95.81 261 LEU A C 1
ATOM 2142 O O . LEU A 1 261 ? 6.737 2.221 12.631 1.00 95.81 261 LEU A O 1
ATOM 2146 N N . ARG A 1 262 ? 8.565 2.259 11.324 1.00 92.94 262 ARG A N 1
ATOM 2147 C CA . ARG A 1 262 ? 8.762 0.799 11.294 1.00 92.94 262 ARG A CA 1
ATOM 2148 C C . ARG A 1 262 ? 9.056 0.231 12.681 1.00 92.94 262 ARG A C 1
ATOM 2150 O O . ARG A 1 262 ? 8.455 -0.777 13.039 1.00 92.94 262 ARG A O 1
ATOM 2157 N N . ASP A 1 263 ? 9.905 0.881 13.471 1.00 93.88 263 ASP A N 1
ATOM 2158 C CA . ASP A 1 263 ? 10.216 0.443 14.838 1.00 93.88 263 ASP A CA 1
ATOM 2159 C C . ASP A 1 263 ? 8.977 0.513 15.751 1.00 93.88 263 ASP A C 1
ATOM 2161 O O . ASP A 1 263 ? 8.708 -0.400 16.542 1.00 93.88 263 ASP A O 1
ATOM 2165 N N . LYS A 1 264 ? 8.159 1.563 15.605 1.00 93.75 264 LYS A N 1
ATOM 2166 C CA . LYS A 1 264 ? 6.880 1.665 16.321 1.00 93.75 264 LYS A CA 1
ATOM 2167 C C . LYS A 1 264 ? 5.907 0.561 15.896 1.00 93.75 264 LYS A C 1
ATOM 2169 O O . LYS A 1 264 ? 5.299 -0.067 16.758 1.00 93.75 264 LYS A O 1
ATOM 2174 N N . LEU A 1 265 ? 5.784 0.282 14.595 1.00 93.06 265 LEU A N 1
ATOM 2175 C CA . LEU A 1 265 ? 4.937 -0.804 14.083 1.00 93.06 265 LEU A CA 1
ATOM 2176 C C . LEU A 1 265 ? 5.410 -2.175 14.579 1.00 93.06 265 LEU A C 1
ATOM 2178 O O . LEU A 1 265 ? 4.586 -2.999 14.964 1.00 93.06 265 LEU A O 1
ATOM 2182 N N . ALA A 1 266 ? 6.723 -2.407 14.642 1.00 90.38 266 ALA A N 1
ATOM 2183 C CA . ALA A 1 266 ? 7.290 -3.653 15.155 1.00 90.38 266 ALA A CA 1
ATOM 2184 C C . ALA A 1 266 ? 6.967 -3.886 16.642 1.00 90.38 266 ALA A C 1
ATOM 2186 O O . ALA A 1 266 ? 6.822 -5.029 17.069 1.00 90.38 266 ALA A O 1
ATOM 2187 N N . SER A 1 267 ? 6.820 -2.813 17.425 1.00 90.69 267 SER A N 1
ATOM 2188 C CA . SER A 1 267 ? 6.439 -2.883 18.844 1.00 90.69 267 SER A CA 1
ATOM 2189 C C . SER A 1 267 ? 4.928 -2.798 19.093 1.00 90.69 267 SER A C 1
ATOM 2191 O O . SER A 1 267 ? 4.493 -2.942 20.236 1.00 90.69 267 SER A O 1
ATOM 2193 N N . LEU A 1 268 ? 4.111 -2.594 18.052 1.00 90.81 268 LEU A N 1
ATOM 2194 C CA . LEU A 1 268 ? 2.662 -2.423 18.182 1.00 90.81 268 LEU A CA 1
ATOM 2195 C C . LEU A 1 268 ? 2.011 -3.609 18.899 1.00 90.81 268 LEU A C 1
ATOM 2197 O O . LEU A 1 268 ? 1.271 -3.389 19.853 1.00 90.81 268 LEU A O 1
ATOM 2201 N N . SER A 1 269 ? 2.314 -4.840 18.475 1.00 85.44 269 SER A N 1
ATOM 2202 C CA . SER A 1 269 ? 1.715 -6.045 19.066 1.00 85.44 269 SER A CA 1
ATOM 2203 C C . SER A 1 269 ? 2.050 -6.182 20.552 1.00 85.44 269 SER A C 1
ATOM 2205 O O . SER A 1 269 ? 1.159 -6.419 21.360 1.00 85.44 269 SER A O 1
ATOM 2207 N N . GLU A 1 270 ? 3.301 -5.931 20.948 1.00 86.12 270 GLU A N 1
ATOM 2208 C CA . GLU A 1 270 ? 3.696 -5.975 22.361 1.00 86.12 270 GLU A CA 1
ATOM 2209 C C . GLU A 1 270 ? 2.991 -4.878 23.183 1.00 86.12 270 GLU A C 1
ATOM 2211 O O . GLU A 1 270 ? 2.607 -5.092 24.334 1.00 86.12 270 GLU A O 1
ATOM 2216 N N . ASN A 1 271 ? 2.812 -3.689 22.603 1.00 87.25 271 ASN A N 1
ATOM 2217 C CA . ASN A 1 271 ? 2.148 -2.570 23.269 1.00 87.25 271 ASN A CA 1
ATOM 2218 C C . ASN A 1 271 ? 0.640 -2.806 23.436 1.00 87.25 271 ASN A C 1
ATOM 2220 O O . ASN A 1 271 ? 0.086 -2.494 24.493 1.00 87.25 271 ASN A O 1
ATOM 2224 N N . LEU A 1 272 ? -0.010 -3.375 22.421 1.00 84.44 272 LEU A N 1
ATOM 2225 C CA . LEU A 1 272 ? -1.409 -3.789 22.486 1.00 84.44 272 LEU A CA 1
ATOM 2226 C C . LEU A 1 272 ? -1.596 -4.954 23.469 1.00 84.44 272 LEU A C 1
ATOM 2228 O O . LEU A 1 272 ? -2.514 -4.906 24.285 1.00 84.44 272 LEU A O 1
ATOM 2232 N N . ASP A 1 273 ? -0.685 -5.931 23.488 1.00 79.19 273 ASP A N 1
ATOM 2233 C CA . ASP A 1 273 ? -0.703 -7.025 24.464 1.00 79.19 273 ASP A CA 1
ATOM 2234 C C . ASP A 1 273 ? -0.615 -6.513 25.897 1.00 79.19 273 ASP A C 1
ATOM 2236 O O . ASP A 1 273 ? -1.400 -6.936 26.742 1.00 79.19 273 ASP A O 1
ATOM 2240 N N . LYS A 1 274 ? 0.297 -5.579 26.193 1.00 80.81 274 LYS A N 1
ATOM 2241 C CA . LYS A 1 274 ? 0.403 -4.969 27.531 1.00 80.81 274 LYS A CA 1
ATOM 2242 C C . LYS A 1 274 ? -0.901 -4.298 27.953 1.00 80.81 274 LYS A C 1
ATOM 2244 O O . LYS A 1 274 ? -1.321 -4.448 29.097 1.00 80.81 274 LYS A O 1
ATOM 2249 N N . LEU A 1 275 ? -1.552 -3.600 27.025 1.00 77.12 275 LEU A N 1
ATOM 2250 C CA . LEU A 1 275 ? -2.816 -2.912 27.274 1.00 77.12 275 LEU A CA 1
ATOM 2251 C C . LEU A 1 275 ? -3.946 -3.896 27.624 1.00 77.12 275 LEU A C 1
ATOM 2253 O O . LEU A 1 275 ? -4.776 -3.578 28.476 1.00 77.12 275 LEU A O 1
ATOM 2257 N N . VAL A 1 276 ? -3.926 -5.093 27.026 1.00 66.25 276 VAL A N 1
ATOM 2258 C CA . VAL A 1 276 ? -4.910 -6.165 27.243 1.00 66.25 276 VAL A CA 1
ATOM 2259 C C . VAL A 1 276 ? -4.591 -7.028 28.474 1.00 66.25 276 VAL A C 1
ATOM 2261 O O . VAL A 1 276 ? -5.491 -7.303 29.264 1.00 66.25 276 VAL A O 1
ATOM 2264 N N . PHE A 1 277 ? -3.334 -7.442 28.681 1.00 59.28 277 PHE A N 1
ATOM 2265 C CA . PHE A 1 277 ? -2.911 -8.380 29.737 1.00 59.28 277 PHE A CA 1
ATOM 2266 C C . PHE A 1 277 ? -3.029 -7.832 31.166 1.00 59.28 277 PHE A C 1
ATOM 2268 O O . PHE A 1 277 ? -3.133 -8.617 32.113 1.00 59.28 277 PHE A O 1
ATOM 2275 N N . GLU A 1 278 ? -2.999 -6.510 31.351 1.00 57.53 278 GLU A N 1
ATOM 2276 C CA . GLU A 1 278 ? -3.106 -5.888 32.679 1.00 57.53 278 GLU A CA 1
ATOM 2277 C C . GLU A 1 278 ? -4.475 -6.115 33.345 1.00 57.53 278 GLU A C 1
ATOM 2279 O O . GLU A 1 278 ? -4.594 -6.020 34.569 1.00 57.53 278 GLU A O 1
ATOM 2284 N N . GLU A 1 279 ? -5.501 -6.503 32.585 1.00 52.56 279 GLU A N 1
ATOM 2285 C CA . GLU A 1 279 ? -6.822 -6.828 33.112 1.00 52.56 279 GLU A CA 1
ATOM 2286 C C . GLU A 1 279 ? -7.269 -8.192 32.581 1.00 52.56 279 GLU A C 1
ATOM 2288 O O . GLU A 1 279 ? -7.132 -8.496 31.408 1.00 52.56 279 GLU A O 1
ATOM 2293 N N . LYS A 1 280 ? -7.766 -9.068 33.460 1.00 50.41 280 LYS A N 1
ATOM 2294 C CA . LYS A 1 280 ? -7.967 -10.522 33.249 1.00 50.41 280 LYS A CA 1
ATOM 2295 C C . LYS A 1 280 ? -8.964 -10.927 32.137 1.00 50.41 280 LYS A C 1
ATOM 2297 O O . LYS A 1 280 ? -9.405 -12.076 32.113 1.00 50.41 280 LYS A O 1
ATOM 2302 N N . TRP A 1 281 ? -9.334 -10.015 31.247 1.00 49.81 281 TRP A N 1
ATOM 2303 C CA . TRP A 1 281 ? -10.205 -10.217 30.101 1.00 49.81 281 TRP A CA 1
ATOM 2304 C C . TRP A 1 281 ? -9.916 -9.188 29.007 1.00 49.81 281 TRP A C 1
ATOM 2306 O O . TRP A 1 281 ? -9.749 -8.006 29.303 1.00 49.81 281 TRP A O 1
ATOM 2316 N N . GLY A 1 282 ? -10.044 -9.630 27.755 1.00 57.41 282 GLY A N 1
ATOM 2317 C CA . GLY A 1 282 ? -10.547 -8.766 26.694 1.00 57.41 282 GLY A CA 1
ATOM 2318 C C . GLY A 1 282 ? -9.654 -8.689 25.473 1.00 57.41 282 GLY A C 1
ATOM 2319 O O . GLY A 1 282 ? -9.041 -7.657 25.254 1.00 57.41 282 GLY A O 1
ATOM 2320 N N . VAL A 1 283 ? -9.725 -9.734 24.642 1.00 63.78 283 VAL A N 1
ATOM 2321 C CA . VAL A 1 283 ? -9.560 -9.626 23.188 1.00 63.78 283 VAL A CA 1
ATOM 2322 C C . VAL A 1 283 ? -8.147 -9.415 22.663 1.00 63.78 283 VAL A C 1
ATOM 2324 O O . VAL A 1 283 ? -7.478 -8.438 22.980 1.00 63.78 283 VAL A O 1
ATOM 2327 N N . ASN A 1 284 ? -7.726 -10.303 21.762 1.00 72.12 284 ASN A N 1
ATOM 2328 C CA . ASN A 1 284 ? -6.472 -10.133 21.045 1.00 72.12 284 ASN A CA 1
ATOM 2329 C C . ASN A 1 284 ? -6.609 -9.061 19.953 1.00 72.12 284 ASN A C 1
ATOM 2331 O O . ASN A 1 284 ? -6.869 -9.352 18.786 1.00 72.12 284 ASN A O 1
ATOM 2335 N N . TRP A 1 285 ? -6.425 -7.798 20.333 1.00 79.69 285 TRP A N 1
ATOM 2336 C CA . TRP A 1 285 ? -6.440 -6.679 19.393 1.00 79.69 285 TRP A CA 1
ATOM 2337 C C . TRP A 1 285 ? -5.305 -6.739 18.362 1.00 79.69 285 TRP A C 1
ATOM 2339 O O . TRP A 1 285 ? -5.412 -6.063 17.341 1.00 79.69 285 TRP A O 1
ATOM 2349 N N . ASN A 1 286 ? -4.277 -7.576 18.554 1.00 80.12 286 ASN A N 1
ATOM 2350 C CA . ASN A 1 286 ? -3.232 -7.787 17.546 1.00 80.12 286 ASN A CA 1
ATOM 2351 C C . ASN A 1 286 ? -3.768 -8.473 16.294 1.00 80.12 286 ASN A C 1
ATOM 2353 O O . ASN A 1 286 ? -3.279 -8.194 15.207 1.00 80.12 286 ASN A O 1
ATOM 2357 N N . ASP A 1 287 ? -4.788 -9.324 16.429 1.00 77.94 287 ASP A N 1
ATOM 2358 C CA . ASP A 1 287 ? -5.398 -10.004 15.282 1.00 77.94 287 ASP A CA 1
ATOM 2359 C C . ASP A 1 287 ? -6.305 -9.064 14.473 1.00 77.94 287 ASP A C 1
ATOM 2361 O O . ASP A 1 287 ? -6.748 -9.418 13.381 1.00 77.94 287 ASP A O 1
ATOM 2365 N N . VAL A 1 288 ? -6.595 -7.873 15.011 1.00 84.00 288 VAL A N 1
ATOM 2366 C CA . VAL A 1 288 ? -7.324 -6.808 14.314 1.00 84.00 288 VAL A CA 1
ATOM 2367 C C . VAL A 1 288 ? -6.371 -5.750 13.789 1.00 84.00 288 VAL A C 1
ATOM 2369 O O . VAL A 1 288 ? -6.379 -5.456 12.604 1.00 84.00 288 VAL A O 1
ATOM 2372 N N . PHE A 1 289 ? -5.560 -5.153 14.662 1.00 88.44 289 PHE A N 1
ATOM 2373 C CA . PHE A 1 289 ? -4.638 -4.072 14.326 1.00 88.44 289 PHE A CA 1
ATOM 2374 C C . PHE A 1 289 ? -3.314 -4.637 13.809 1.00 88.44 289 PHE A C 1
ATOM 2376 O O . PHE A 1 289 ? -2.253 -4.437 14.399 1.00 88.44 289 PHE A O 1
ATOM 2383 N N . CYS A 1 290 ? -3.395 -5.356 12.694 1.00 87.56 290 CYS A N 1
ATOM 2384 C CA . CYS A 1 290 ? -2.269 -5.999 12.033 1.00 87.56 290 CYS A CA 1
ATOM 2385 C C . CYS A 1 290 ? -2.024 -5.417 10.641 1.00 87.56 290 CYS A C 1
ATOM 2387 O O . CYS A 1 290 ? -2.889 -4.782 10.038 1.00 87.56 290 CYS A O 1
ATOM 2389 N N . LEU A 1 291 ? -0.824 -5.646 10.115 1.00 90.75 291 LEU A N 1
ATOM 2390 C CA . LEU A 1 291 ? -0.548 -5.442 8.698 1.00 90.75 291 LEU A CA 1
ATOM 2391 C C . LEU A 1 291 ? -1.189 -6.580 7.878 1.00 90.75 291 LEU A C 1
ATOM 2393 O O . LEU A 1 291 ? -1.369 -7.678 8.400 1.00 90.75 291 LEU A O 1
ATOM 2397 N N . PRO A 1 292 ? -1.518 -6.350 6.594 1.00 87.44 292 PRO A N 1
ATOM 2398 C CA . PRO A 1 292 ? -2.120 -7.372 5.735 1.00 87.44 292 PRO A CA 1
ATOM 2399 C C . PRO A 1 292 ? -1.211 -8.585 5.449 1.00 87.44 292 PRO A C 1
ATOM 2401 O O . PRO A 1 292 ? -1.721 -9.593 4.957 1.00 87.44 292 PRO A O 1
ATOM 2404 N N . TYR A 1 293 ? 0.099 -8.493 5.738 1.00 72.75 293 TYR A N 1
ATOM 2405 C CA . TYR A 1 293 ? 1.122 -9.532 5.535 1.00 72.75 293 TYR A CA 1
ATOM 2406 C C . TYR A 1 293 ? 2.236 -9.455 6.579 1.00 72.75 293 TYR A C 1
ATOM 2408 O O . TYR A 1 293 ? 2.620 -8.312 6.926 1.00 72.75 293 TYR A O 1
#

Radius of gyration: 24.42 Å; chains: 1; bounding box: 60×37×70 Å